Protein AF-A0A358QVQ0-F1 (afdb_monomer_lite)

Structure (mmCIF, N/CA/C/O backbone):
data_AF-A0A358QVQ0-F1
#
_entry.id   AF-A0A358QVQ0-F1
#
loop_
_atom_site.group_PDB
_atom_site.id
_atom_site.type_symbol
_atom_site.label_atom_id
_atom_site.label_alt_id
_atom_site.label_comp_id
_atom_site.label_asym_id
_atom_site.label_entity_id
_atom_site.label_seq_id
_atom_site.pdbx_PDB_ins_code
_atom_site.Cartn_x
_atom_site.Cartn_y
_atom_site.Cartn_z
_atom_site.occupancy
_atom_site.B_iso_or_equiv
_atom_site.auth_seq_id
_atom_site.auth_comp_id
_atom_site.auth_asym_id
_atom_site.auth_atom_id
_atom_site.pdbx_PDB_model_num
ATOM 1 N N . MET A 1 1 ? -41.958 -5.707 71.125 1.00 47.03 1 MET A N 1
ATOM 2 C CA . MET A 1 1 ? -41.246 -6.515 70.112 1.00 47.03 1 MET A CA 1
ATOM 3 C C . MET A 1 1 ? -40.849 -5.597 68.956 1.00 47.03 1 MET A C 1
ATOM 5 O O . MET A 1 1 ? -41.686 -5.394 68.084 1.00 47.03 1 MET A O 1
ATOM 9 N N . PRO A 1 2 ? -39.664 -4.955 68.961 1.00 44.16 2 PRO A N 1
ATOM 10 C CA . PRO A 1 2 ? -39.217 -4.147 67.832 1.00 44.16 2 PRO A CA 1
ATOM 11 C C . PRO A 1 2 ? -38.372 -4.958 66.841 1.00 44.16 2 PRO A C 1
ATOM 13 O O . PRO A 1 2 ? -37.664 -5.894 67.207 1.00 44.16 2 PRO A O 1
ATOM 16 N N . GLN A 1 3 ? -38.509 -4.561 65.579 1.00 49.31 3 GLN A N 1
ATOM 17 C CA . GLN A 1 3 ? -37.952 -5.136 64.359 1.00 49.31 3 GLN A CA 1
ATOM 18 C C . GLN A 1 3 ? -36.416 -5.114 64.333 1.00 49.31 3 GLN A C 1
ATOM 20 O O . GLN A 1 3 ? -35.800 -4.097 64.641 1.00 49.31 3 GLN A O 1
ATOM 25 N N . GLN A 1 4 ? -35.806 -6.214 63.885 1.00 45.75 4 GLN A N 1
ATOM 26 C CA . GLN A 1 4 ? -34.402 -6.250 63.478 1.00 45.75 4 GLN A CA 1
ATOM 27 C C . GLN A 1 4 ? -34.310 -5.961 61.975 1.00 45.75 4 GLN A C 1
ATOM 29 O O . GLN A 1 4 ? -34.787 -6.739 61.149 1.00 45.75 4 GLN A O 1
ATOM 34 N N . SER A 1 5 ? -33.715 -4.822 61.626 1.00 54.03 5 SER A N 1
ATOM 35 C CA . SER A 1 5 ? -33.333 -4.455 60.265 1.00 54.03 5 SER A CA 1
ATOM 36 C C . SER A 1 5 ? -32.018 -5.148 59.884 1.00 54.03 5 SER A C 1
ATOM 38 O O . SER A 1 5 ? -31.002 -5.025 60.564 1.00 54.03 5 SER A O 1
ATOM 40 N N . LEU A 1 6 ? -32.037 -5.892 58.777 1.00 51.31 6 LEU A N 1
ATOM 41 C CA . LEU A 1 6 ? -30.867 -6.519 58.159 1.00 51.31 6 LEU A CA 1
ATOM 42 C C . LEU A 1 6 ? -30.312 -5.601 57.065 1.00 51.31 6 LEU A C 1
ATOM 44 O O . LEU A 1 6 ? -30.640 -5.773 55.897 1.00 51.31 6 LEU A O 1
ATOM 48 N N . CYS A 1 7 ? -29.454 -4.652 57.436 1.00 41.53 7 CYS A N 1
ATOM 49 C CA . CYS A 1 7 ? -28.523 -4.011 56.504 1.00 41.53 7 CYS A CA 1
ATOM 50 C C . CYS A 1 7 ? -27.190 -3.761 57.225 1.00 41.53 7 CYS A C 1
ATOM 52 O O . CYS A 1 7 ? -27.162 -2.975 58.174 1.00 41.53 7 CYS A O 1
ATOM 54 N N . PRO A 1 8 ? -26.076 -4.387 56.807 1.00 45.69 8 PRO A N 1
ATOM 55 C CA . PRO A 1 8 ? -24.760 -4.022 57.307 1.00 45.69 8 PRO A CA 1
ATOM 56 C C . PRO A 1 8 ? -24.393 -2.610 56.836 1.00 45.69 8 PRO A C 1
ATOM 58 O O . PRO A 1 8 ? -24.462 -2.300 55.647 1.00 45.69 8 PRO A O 1
ATOM 61 N N . SER A 1 9 ? -23.983 -1.771 57.786 1.00 39.44 9 SER A N 1
ATOM 62 C CA . SER A 1 9 ? -23.334 -0.482 57.549 1.00 39.44 9 SER A CA 1
ATOM 63 C C . SER A 1 9 ? -22.068 -0.683 56.710 1.00 39.44 9 SER A C 1
ATOM 65 O O . SER A 1 9 ? -21.109 -1.316 57.157 1.00 39.44 9 SER A O 1
ATOM 67 N N . TYR A 1 10 ? -22.061 -0.159 55.483 1.00 44.50 10 TYR A N 1
ATOM 68 C CA . TYR A 1 10 ? -20.834 -0.001 54.711 1.00 44.50 10 TYR A CA 1
ATOM 69 C C . TYR A 1 10 ? -20.085 1.214 55.251 1.00 44.50 10 TYR A C 1
ATOM 71 O O . TYR A 1 10 ? -20.417 2.360 54.956 1.00 44.50 10 TYR A O 1
ATOM 79 N N . VAL A 1 11 ? -19.064 0.941 56.058 1.00 38.16 11 VAL A N 1
ATOM 80 C CA . VAL A 1 11 ? -18.088 1.931 56.507 1.00 38.16 11 VAL A CA 1
ATOM 81 C C . VAL A 1 11 ? -17.245 2.355 55.302 1.00 38.16 11 VAL A C 1
ATOM 83 O O . VAL A 1 11 ? -16.403 1.602 54.811 1.00 38.16 11 VAL A O 1
ATOM 86 N N . LEU A 1 12 ? -17.490 3.570 54.813 1.00 40.84 12 LEU A N 1
ATOM 87 C CA . LEU A 1 12 ? -16.578 4.308 53.946 1.00 40.84 12 LEU A CA 1
ATOM 88 C C . LEU A 1 12 ? -15.399 4.790 54.798 1.00 40.84 12 LEU A C 1
ATOM 90 O O . LEU A 1 12 ? -15.508 5.782 55.512 1.00 40.84 12 LEU A O 1
ATOM 94 N N . ASN A 1 13 ? -14.261 4.101 54.713 1.00 38.09 13 ASN A N 1
ATOM 95 C CA . ASN A 1 13 ? -12.995 4.660 55.179 1.00 38.09 13 ASN A CA 1
ATOM 96 C C . ASN A 1 13 ? -12.501 5.673 54.140 1.00 38.09 13 ASN A C 1
ATOM 98 O O . ASN A 1 13 ? -11.750 5.332 53.228 1.00 38.09 13 ASN A O 1
ATOM 102 N N . VAL A 1 14 ? -12.956 6.917 54.278 1.00 45.28 14 VAL A N 1
ATOM 103 C CA . VAL A 1 14 ? -12.303 8.084 53.683 1.00 45.28 14 VAL A CA 1
ATOM 104 C C . VAL A 1 14 ? -11.248 8.546 54.680 1.00 45.28 14 VAL A C 1
ATOM 106 O O . VAL A 1 14 ? -11.552 9.243 55.643 1.00 45.28 14 VAL A O 1
ATOM 109 N N . THR A 1 15 ? -10.003 8.132 54.477 1.00 41.06 15 THR A N 1
ATOM 110 C CA . THR A 1 15 ? -8.856 8.795 55.098 1.00 41.06 15 THR A CA 1
ATOM 111 C C . THR A 1 15 ? -8.361 9.876 54.148 1.00 41.06 15 THR A C 1
ATOM 113 O O . THR A 1 15 ? -7.576 9.629 53.235 1.00 41.06 15 THR A O 1
ATOM 116 N N . GLU A 1 16 ? -8.836 11.099 54.376 1.00 51.00 16 GLU A N 1
ATOM 117 C CA . GLU A 1 16 ? -8.099 12.300 54.005 1.00 51.00 16 GLU A CA 1
ATOM 118 C C . GLU A 1 16 ? -6.859 12.400 54.899 1.00 51.00 16 GLU A C 1
ATOM 120 O O . GLU A 1 16 ? -6.972 12.624 56.101 1.00 51.00 16 GLU A O 1
ATOM 125 N N . GLN A 1 17 ? -5.669 12.276 54.314 1.00 40.97 17 GLN A N 1
ATOM 126 C CA . GLN A 1 17 ? -4.463 12.891 54.863 1.00 40.97 17 GLN A CA 1
ATOM 127 C C . GLN A 1 17 ? -3.662 13.513 53.719 1.00 40.97 17 GLN A C 1
ATOM 129 O O . GLN A 1 17 ? -3.017 12.832 52.924 1.00 40.97 17 GLN A O 1
ATOM 134 N N . LYS A 1 18 ? -3.748 14.845 53.636 1.00 51.41 18 LYS A N 1
ATOM 135 C CA . LYS A 1 18 ? -2.787 15.700 52.940 1.00 51.41 18 LYS A CA 1
ATOM 136 C C . LYS A 1 18 ? -1.519 15.763 53.789 1.00 51.41 18 LYS A C 1
ATOM 138 O O . LYS A 1 18 ? -1.507 16.486 54.778 1.00 51.41 18 LYS A O 1
ATOM 143 N N . GLU A 1 19 ? -0.453 15.095 53.366 1.00 44.72 19 GLU A N 1
ATOM 144 C CA . GLU A 1 19 ? 0.905 15.437 53.797 1.00 44.72 19 GLU A CA 1
ATOM 145 C C . GLU A 1 19 ? 1.872 15.429 52.607 1.00 44.72 19 GLU A C 1
ATOM 147 O O . GLU A 1 19 ? 1.924 14.497 51.805 1.00 44.72 19 GLU A O 1
ATOM 152 N N . ASN A 1 20 ? 2.618 16.530 52.497 1.00 59.41 20 ASN A N 1
ATOM 153 C CA . ASN A 1 20 ? 3.716 16.755 51.564 1.00 59.41 20 ASN A CA 1
ATOM 154 C C . ASN A 1 20 ? 4.896 15.827 51.891 1.00 59.41 20 ASN A C 1
ATOM 156 O O . ASN A 1 20 ? 5.536 16.020 52.922 1.00 59.41 20 ASN A O 1
ATOM 160 N N . ILE A 1 21 ? 5.239 14.886 51.003 1.00 41.72 21 ILE A N 1
ATOM 161 C CA . ILE A 1 21 ? 6.463 14.060 51.075 1.00 41.72 21 ILE A CA 1
ATOM 162 C C . ILE A 1 21 ? 7.015 13.850 49.642 1.00 41.72 21 ILE A C 1
ATOM 164 O O . ILE A 1 21 ? 6.228 13.704 48.705 1.00 41.72 21 ILE A O 1
ATOM 168 N N . PRO A 1 22 ? 8.351 13.899 49.436 1.00 44.06 22 PRO A N 1
ATOM 169 C CA . PRO A 1 22 ? 8.977 14.292 48.174 1.00 44.06 22 PRO A CA 1
ATOM 170 C C . PRO A 1 22 ? 9.029 13.179 47.122 1.00 44.06 22 PRO A C 1
ATOM 172 O O . PRO A 1 22 ? 8.916 11.992 47.431 1.00 44.06 22 PRO A O 1
ATOM 175 N N . GLU A 1 23 ? 9.285 13.596 45.878 1.00 45.53 23 GLU A N 1
ATOM 176 C CA . GLU A 1 23 ? 9.491 12.782 44.676 1.00 45.53 23 GLU A CA 1
ATOM 177 C C . GLU A 1 23 ? 10.509 11.644 44.882 1.00 45.53 23 GLU A C 1
ATOM 179 O O . GLU A 1 23 ? 11.689 11.728 44.538 1.00 45.53 23 GLU A O 1
ATOM 184 N N . ARG A 1 24 ? 10.047 10.512 45.412 1.00 39.75 24 ARG A N 1
ATOM 185 C CA . ARG A 1 24 ? 10.740 9.233 45.297 1.00 39.75 24 ARG A CA 1
ATOM 186 C C . ARG A 1 24 ? 10.109 8.460 44.155 1.00 39.75 24 ARG A C 1
ATOM 188 O O . ARG A 1 24 ? 8.940 8.086 44.216 1.00 39.75 24 ARG A O 1
ATOM 195 N N . LYS A 1 25 ? 10.931 8.169 43.141 1.00 48.88 25 LYS A N 1
ATOM 196 C CA . LYS A 1 25 ? 10.705 7.139 42.118 1.00 48.88 25 LYS A CA 1
ATOM 197 C C . LYS A 1 25 ? 10.512 5.785 42.805 1.00 48.88 25 LYS A C 1
ATOM 199 O O . LYS A 1 25 ? 11.433 4.979 42.899 1.00 48.88 25 LYS A O 1
ATOM 204 N N . SER A 1 26 ? 9.321 5.551 43.335 1.00 40.72 26 SER A N 1
ATOM 205 C CA . SER A 1 26 ? 8.905 4.246 43.803 1.00 40.72 26 SER A CA 1
ATOM 206 C C . SER A 1 26 ? 8.413 3.485 42.580 1.00 40.72 26 SER A C 1
ATOM 208 O O . SER A 1 26 ? 7.395 3.803 41.971 1.00 40.72 26 SER A O 1
ATOM 210 N N . GLY A 1 27 ? 9.171 2.461 42.192 1.00 44.44 27 GLY A N 1
ATOM 211 C CA . GLY A 1 27 ? 8.593 1.331 41.485 1.00 44.44 27 GLY A CA 1
ATOM 212 C C . GLY A 1 27 ? 7.606 0.672 42.438 1.00 44.44 27 GLY A C 1
ATOM 213 O O . GLY A 1 27 ? 7.960 -0.274 43.139 1.00 44.44 27 GLY A O 1
ATOM 214 N N . ILE A 1 28 ? 6.397 1.227 42.517 1.00 38.94 28 ILE A N 1
ATOM 215 C CA . ILE A 1 28 ? 5.275 0.623 43.216 1.00 38.94 28 ILE A CA 1
ATOM 216 C C . ILE A 1 28 ? 5.019 -0.681 42.469 1.00 38.94 28 ILE A C 1
ATOM 218 O O . ILE A 1 28 ? 4.493 -0.696 41.357 1.00 38.94 28 ILE A O 1
ATOM 222 N N . LYS A 1 29 ? 5.449 -1.802 43.056 1.00 43.31 29 LYS A N 1
ATOM 223 C CA . LYS A 1 29 ? 4.841 -3.091 42.749 1.00 43.31 29 LYS A CA 1
ATOM 224 C C . LYS A 1 29 ? 3.393 -2.952 43.193 1.00 43.31 29 LYS A C 1
ATOM 226 O O . LYS A 1 29 ? 3.089 -3.149 44.365 1.00 43.31 29 LYS A O 1
ATOM 231 N N . CYS A 1 30 ? 2.531 -2.535 42.271 1.00 39.66 30 CYS A N 1
ATOM 232 C CA . CYS A 1 30 ? 1.098 -2.546 42.472 1.00 39.66 30 CYS A CA 1
ATOM 233 C C . CYS A 1 30 ? 0.742 -3.994 42.806 1.00 39.66 30 CYS A C 1
ATOM 235 O O . CYS A 1 30 ? 0.816 -4.874 41.947 1.00 39.66 30 CYS A O 1
ATOM 237 N N . ASN A 1 31 ? 0.433 -4.263 44.075 1.00 40.59 31 ASN A N 1
ATOM 238 C CA . ASN A 1 31 ? -0.308 -5.458 44.429 1.00 40.59 31 ASN A CA 1
ATOM 239 C C . ASN A 1 31 ? -1.554 -5.410 43.556 1.00 40.59 31 ASN A C 1
ATOM 241 O O . ASN A 1 31 ? -2.336 -4.470 43.669 1.00 40.59 31 ASN A O 1
ATOM 245 N N . ASN A 1 32 ? -1.666 -6.357 42.626 1.00 48.38 32 ASN A N 1
ATOM 246 C CA . ASN A 1 32 ? -2.800 -6.478 41.728 1.00 48.38 32 ASN A CA 1
ATOM 247 C C . ASN A 1 32 ? -4.055 -6.639 42.596 1.00 48.38 32 ASN A C 1
ATOM 249 O O . ASN A 1 32 ? -4.425 -7.755 42.948 1.00 48.38 32 ASN A O 1
ATOM 253 N N . MET A 1 33 ? -4.696 -5.545 42.995 1.00 51.31 33 MET A N 1
ATOM 254 C CA . MET A 1 33 ? -6.074 -5.578 43.445 1.00 51.31 33 MET A CA 1
ATOM 255 C C . MET A 1 33 ? -6.879 -5.811 42.179 1.00 51.31 33 MET A C 1
ATOM 257 O O . MET A 1 33 ? -7.144 -4.898 41.402 1.00 51.31 33 MET A O 1
ATOM 261 N N . TRP A 1 34 ? -7.187 -7.080 41.926 1.00 55.62 34 TRP A N 1
ATOM 262 C CA . TRP A 1 34 ? -8.119 -7.459 40.882 1.00 55.62 34 TRP A CA 1
ATOM 263 C C . TRP A 1 34 ? -9.467 -6.867 41.279 1.00 55.62 34 TRP A C 1
ATOM 265 O O . TRP A 1 34 ? -10.167 -7.435 42.119 1.00 55.62 34 TRP A O 1
ATOM 275 N N . LEU A 1 35 ? -9.807 -5.710 40.708 1.00 63.16 35 LEU A N 1
ATOM 276 C CA . LEU A 1 35 ? -11.161 -5.172 40.769 1.00 63.16 35 LEU A CA 1
ATOM 277 C C . LEU A 1 35 ? -12.118 -6.306 40.416 1.00 63.16 35 LEU A C 1
ATOM 279 O O . LEU A 1 35 ? -11.905 -7.032 39.432 1.00 63.16 35 LEU A O 1
ATOM 283 N N . LYS A 1 36 ? -13.172 -6.482 41.216 1.00 79.75 36 LYS A N 1
ATOM 284 C CA . LYS A 1 36 ? -14.198 -7.464 40.865 1.00 79.75 36 LYS A CA 1
ATOM 285 C C . LYS A 1 36 ? -14.731 -7.092 39.482 1.00 79.75 36 LYS A C 1
ATOM 287 O O . LYS A 1 36 ? -14.834 -5.918 39.136 1.00 79.75 36 LYS A O 1
ATOM 292 N N . ASN A 1 37 ? -15.096 -8.089 38.675 1.00 80.50 37 ASN A N 1
ATOM 293 C CA . ASN A 1 37 ? -15.486 -7.868 37.275 1.00 80.50 37 ASN A CA 1
ATOM 294 C C . ASN A 1 37 ? -16.576 -6.788 37.080 1.00 80.50 37 ASN A C 1
ATOM 296 O O . ASN A 1 37 ? -16.652 -6.220 35.996 1.00 80.50 37 ASN A O 1
ATOM 300 N N . GLY A 1 38 ? -17.426 -6.529 38.083 1.00 88.31 38 GLY A N 1
ATOM 301 C CA . GLY A 1 38 ? -18.412 -5.441 38.059 1.00 88.31 38 GLY A CA 1
ATOM 302 C C . GLY A 1 38 ? -17.824 -4.050 38.330 1.00 88.31 38 GLY A C 1
ATOM 303 O O . GLY A 1 38 ? -18.190 -3.101 37.644 1.00 88.31 38 GLY A O 1
ATOM 304 N N . GLU A 1 39 ? -16.872 -3.932 39.257 1.00 92.62 39 GLU A N 1
ATOM 305 C CA . GLU A 1 39 ? -16.223 -2.662 39.620 1.00 92.62 39 GLU A CA 1
ATOM 306 C C . GLU A 1 39 ? -15.384 -2.123 38.459 1.00 92.62 39 GLU A C 1
ATOM 308 O O . GLU A 1 39 ? -15.457 -0.939 38.140 1.00 92.62 39 GLU A O 1
ATOM 313 N N . LEU A 1 40 ? -14.661 -3.004 37.755 1.00 94.69 40 LEU A N 1
ATOM 314 C CA . LEU A 1 40 ? -13.908 -2.614 36.561 1.00 94.69 40 LEU A CA 1
ATOM 315 C C . LEU A 1 40 ? -14.833 -2.101 35.448 1.00 94.69 40 LEU A C 1
ATOM 317 O O . LEU A 1 40 ? -14.485 -1.156 34.750 1.00 94.69 40 LEU A O 1
ATOM 321 N N . VAL A 1 41 ? -16.011 -2.710 35.272 1.00 96.19 41 VAL A N 1
ATOM 322 C CA . VAL A 1 41 ? -16.995 -2.261 34.274 1.00 96.19 41 VAL A CA 1
ATOM 323 C C . VAL A 1 41 ? -17.496 -0.856 34.601 1.00 96.19 41 VAL A C 1
ATOM 325 O O . VAL A 1 41 ? -17.540 -0.017 33.706 1.00 96.19 41 VAL A O 1
ATOM 328 N N . LEU A 1 42 ? -17.811 -0.582 35.868 1.00 96.00 42 LEU A N 1
ATOM 329 C CA . LEU A 1 42 ? -18.262 0.738 36.306 1.00 96.00 42 LEU A CA 1
ATOM 330 C C . LEU A 1 42 ? -17.156 1.798 36.180 1.00 96.00 42 LEU A C 1
ATOM 332 O O . LEU A 1 42 ? -17.397 2.879 35.648 1.00 96.00 42 LEU A O 1
ATOM 336 N N . ALA A 1 43 ? -15.933 1.474 36.610 1.00 96.25 43 ALA A N 1
ATOM 337 C CA . ALA A 1 43 ? -14.784 2.372 36.511 1.00 96.25 43 ALA A CA 1
ATOM 338 C C . ALA A 1 43 ? -14.461 2.726 35.050 1.00 96.25 43 ALA A C 1
ATOM 340 O O . ALA A 1 43 ? -14.285 3.896 34.714 1.00 96.25 43 ALA A O 1
ATOM 341 N N . VAL A 1 44 ? -14.464 1.726 34.159 1.00 97.38 44 VAL A N 1
ATOM 342 C CA . VAL A 1 44 ? -14.276 1.932 32.716 1.00 97.38 44 VAL A CA 1
ATOM 343 C C . VAL A 1 44 ? -15.400 2.787 32.128 1.00 97.38 44 VAL A C 1
ATOM 345 O O . VAL A 1 44 ? -15.114 3.661 31.316 1.00 97.38 44 VAL A O 1
ATOM 348 N N . ALA A 1 45 ? -16.656 2.584 32.540 1.00 97.50 45 ALA A N 1
ATOM 349 C CA . ALA A 1 45 ? -17.779 3.393 32.067 1.00 97.50 45 ALA A CA 1
ATOM 350 C C . ALA A 1 45 ? -17.609 4.875 32.436 1.00 97.50 45 ALA A C 1
ATOM 352 O O . ALA A 1 45 ? -17.588 5.723 31.546 1.00 97.50 45 ALA A O 1
ATOM 353 N N . ARG A 1 46 ? -17.384 5.186 33.719 1.00 97.19 46 ARG A N 1
ATOM 354 C CA . ARG A 1 46 ? -17.169 6.571 34.183 1.00 97.19 46 ARG A CA 1
ATOM 355 C C . ARG A 1 46 ? -15.978 7.236 33.504 1.00 97.19 46 ARG A C 1
ATOM 357 O O . ARG A 1 46 ? -16.029 8.404 33.138 1.00 97.19 46 ARG A O 1
ATOM 364 N N . TYR A 1 47 ? -14.915 6.478 33.275 1.00 97.38 47 TYR A N 1
ATOM 365 C CA . TYR A 1 47 ? -13.739 7.005 32.600 1.00 97.38 47 TYR A CA 1
ATOM 366 C C . TYR A 1 47 ? -13.971 7.286 31.114 1.00 97.38 47 TYR A C 1
ATOM 368 O O . TYR A 1 47 ? -13.409 8.247 30.599 1.00 97.38 47 TYR A O 1
ATOM 376 N N . ILE A 1 48 ? -14.809 6.503 30.425 1.00 97.75 48 ILE A N 1
ATOM 377 C CA . ILE A 1 48 ? -15.205 6.790 29.037 1.00 97.75 48 ILE A CA 1
ATOM 378 C C . ILE A 1 48 ? -16.046 8.065 28.959 1.00 97.75 48 ILE A C 1
ATOM 380 O O . ILE A 1 48 ? -15.835 8.838 28.031 1.00 97.75 48 ILE A O 1
ATOM 384 N N . ILE A 1 49 ? -16.936 8.307 29.930 1.00 97.12 49 ILE A N 1
ATOM 385 C CA . ILE A 1 49 ? -17.710 9.559 30.016 1.00 97.12 49 ILE A CA 1
ATOM 386 C C . ILE A 1 49 ? -16.758 10.758 30.092 1.00 97.12 49 ILE A C 1
ATOM 388 O O . ILE A 1 49 ? -16.885 11.702 29.318 1.00 97.12 49 ILE A O 1
ATOM 392 N N . LEU A 1 50 ? -15.769 10.695 30.989 1.00 96.81 50 LEU A N 1
ATOM 393 C CA . LEU A 1 50 ? -14.800 11.777 31.186 1.00 96.81 50 LEU A CA 1
ATOM 394 C C . LEU A 1 50 ? -13.807 11.910 30.022 1.00 96.81 50 LEU A C 1
ATOM 396 O O . LEU A 1 50 ? -13.387 13.014 29.689 1.00 96.81 50 LEU A O 1
ATOM 400 N N . ASN A 1 51 ? -13.414 10.790 29.407 1.00 96.69 51 ASN A N 1
ATOM 401 C CA . ASN A 1 51 ? -12.375 10.734 28.379 1.00 96.69 51 ASN A CA 1
ATOM 402 C C . ASN A 1 51 ? -12.800 9.859 27.181 1.00 96.69 51 ASN A C 1
ATOM 404 O O . ASN A 1 51 ? -12.266 8.754 26.998 1.00 96.69 51 ASN A O 1
ATOM 408 N N . PRO A 1 52 ? -13.695 10.343 26.298 1.00 94.94 52 PRO A N 1
ATOM 409 C CA . PRO A 1 52 ? -14.201 9.555 25.166 1.00 94.94 52 PRO A CA 1
ATOM 410 C C . PRO A 1 52 ? -13.092 9.058 24.223 1.00 94.94 52 PRO A C 1
ATOM 412 O O . PRO A 1 52 ? -13.164 7.955 23.672 1.00 94.94 52 PRO A O 1
ATOM 415 N N . SER A 1 53 ? -12.015 9.836 24.088 1.00 93.62 53 SER A N 1
ATOM 416 C CA . SER A 1 53 ? -10.854 9.549 23.236 1.00 93.62 53 SER A CA 1
ATOM 417 C C . SER A 1 53 ? -9.856 8.547 23.829 1.00 93.62 53 SER A C 1
ATOM 419 O O . SER A 1 53 ? -8.942 8.102 23.133 1.00 93.62 53 SER A O 1
ATOM 421 N N . ALA A 1 54 ? -9.994 8.158 25.100 1.00 95.44 54 ALA A N 1
ATOM 422 C CA . ALA A 1 54 ? -8.976 7.363 25.777 1.00 95.44 54 ALA A CA 1
ATOM 423 C C . ALA A 1 54 ? -8.781 5.979 25.147 1.00 95.44 54 ALA A C 1
ATOM 425 O O . ALA A 1 54 ? -9.723 5.220 24.968 1.00 95.44 54 ALA A O 1
ATOM 426 N N . THR A 1 55 ? -7.561 5.548 24.859 1.00 95.62 55 THR A N 1
ATOM 427 C CA . THR A 1 55 ? -7.360 4.211 24.276 1.00 95.62 55 THR A CA 1
ATOM 428 C C . THR A 1 55 ? -7.534 3.097 25.318 1.00 95.62 55 THR A C 1
ATOM 430 O O . THR A 1 55 ? -7.372 3.301 26.519 1.00 95.62 55 THR A O 1
ATOM 433 N N . SER A 1 56 ? -7.793 1.858 24.883 1.00 96.12 56 SER A N 1
ATOM 434 C CA . SER A 1 56 ? -7.803 0.708 25.809 1.00 96.12 56 SER A CA 1
ATOM 435 C C . SER A 1 56 ? -6.464 0.506 26.528 1.00 96.12 56 SER A C 1
ATOM 437 O O . SER A 1 56 ? -6.429 -0.116 27.584 1.00 96.12 56 SER A O 1
ATOM 439 N N . LYS A 1 57 ? -5.363 1.025 25.965 1.00 96.44 57 LYS A N 1
ATOM 440 C CA . LYS A 1 57 ? -4.044 1.019 26.605 1.00 96.44 57 LYS A CA 1
ATOM 441 C C . LYS A 1 57 ? -3.947 2.050 27.728 1.00 96.44 57 LYS A C 1
ATOM 443 O O . LYS A 1 57 ? -3.433 1.700 28.782 1.00 96.44 57 LYS A O 1
ATOM 448 N N . SER A 1 58 ? -4.456 3.270 27.534 1.00 96.44 58 SER A N 1
ATOM 449 C CA . SER A 1 58 ? -4.440 4.283 28.600 1.00 96.44 58 SER A CA 1
ATOM 450 C C . SER A 1 58 ? -5.336 3.863 29.764 1.00 96.44 58 SER A C 1
ATOM 452 O O . SER A 1 58 ? -4.885 3.880 30.898 1.00 96.44 58 SER A O 1
ATOM 454 N N . MET A 1 59 ? -6.533 3.336 29.484 1.00 97.31 59 MET A N 1
ATOM 455 C CA . MET A 1 59 ? -7.403 2.753 30.517 1.00 97.31 59 MET A CA 1
ATOM 456 C C . MET A 1 59 ? -6.762 1.555 31.233 1.00 97.31 59 MET A C 1
ATOM 458 O O . MET A 1 59 ? -6.923 1.378 32.433 1.00 97.31 59 MET A O 1
ATOM 462 N N . SER A 1 60 ? -6.032 0.709 30.502 1.00 96.44 60 SER A N 1
ATOM 463 C CA . SER A 1 60 ? -5.309 -0.429 31.086 1.00 96.44 60 SER A CA 1
ATOM 464 C C . SER A 1 60 ? -4.232 0.024 32.073 1.00 96.44 60 SER A C 1
ATOM 466 O O . SER A 1 60 ? -4.108 -0.582 33.136 1.00 96.44 60 SER A O 1
ATOM 468 N N . ALA A 1 61 ? -3.502 1.093 31.745 1.00 95.62 61 ALA A N 1
ATOM 469 C CA . ALA A 1 61 ? -2.534 1.702 32.649 1.00 95.62 61 ALA A CA 1
ATOM 470 C C . ALA A 1 61 ? -3.223 2.334 33.869 1.00 95.62 61 ALA A C 1
ATOM 472 O O . ALA A 1 61 ? -2.817 2.056 34.993 1.00 95.62 61 ALA A O 1
ATOM 473 N N . GLU A 1 62 ? -4.299 3.093 33.647 1.00 96.25 62 GLU A N 1
ATOM 474 C CA . GLU A 1 62 ? -5.063 3.776 34.699 1.00 96.25 62 GLU A CA 1
ATOM 475 C C . GLU A 1 62 ? -5.602 2.799 35.753 1.00 96.25 62 GLU A C 1
ATOM 477 O O . GLU A 1 62 ? -5.416 2.982 36.951 1.00 96.25 62 GLU A O 1
ATOM 482 N N . PHE A 1 63 ? -6.227 1.706 35.310 1.00 94.69 63 PHE A N 1
ATOM 483 C CA . PHE A 1 63 ? -6.870 0.744 36.209 1.00 94.69 63 PHE A CA 1
ATOM 484 C C . PHE A 1 63 ? -5.957 -0.396 36.656 1.00 94.69 63 PHE A C 1
ATOM 486 O O . PHE A 1 63 ? -6.440 -1.344 37.277 1.00 94.69 63 PHE A O 1
ATOM 493 N N . SER A 1 64 ? -4.667 -0.365 36.294 1.00 94.19 64 SER A N 1
ATOM 494 C CA . SER A 1 64 ? -3.739 -1.489 36.505 1.00 94.19 64 SER A CA 1
ATOM 495 C C . SER A 1 64 ? -4.330 -2.837 36.046 1.00 94.19 64 SER A C 1
ATOM 497 O O . SER A 1 64 ? -4.123 -3.885 36.658 1.00 94.19 64 SER A O 1
ATOM 499 N N . ALA A 1 65 ? -5.102 -2.813 34.958 1.00 94.31 65 ALA A N 1
ATOM 500 C CA . ALA A 1 65 ? -5.825 -3.960 34.421 1.00 94.31 65 ALA A CA 1
ATOM 501 C C . ALA A 1 65 ? -5.247 -4.354 33.065 1.00 94.31 65 ALA A C 1
ATOM 503 O O . ALA A 1 65 ? -4.691 -3.527 32.350 1.00 94.31 65 ALA A O 1
ATOM 504 N N . THR A 1 66 ? -5.409 -5.608 32.640 1.00 95.31 66 THR A N 1
ATOM 505 C CA . THR A 1 66 ? -4.971 -5.993 31.289 1.00 95.31 66 THR A CA 1
ATOM 506 C C . THR A 1 66 ? -5.829 -5.306 30.221 1.00 95.31 66 THR A C 1
ATOM 508 O O . THR A 1 66 ? -7.046 -5.180 30.369 1.00 95.31 66 THR A O 1
ATOM 511 N N . VAL A 1 67 ? -5.227 -4.945 29.082 1.00 96.69 67 VAL A N 1
ATOM 512 C CA . VAL 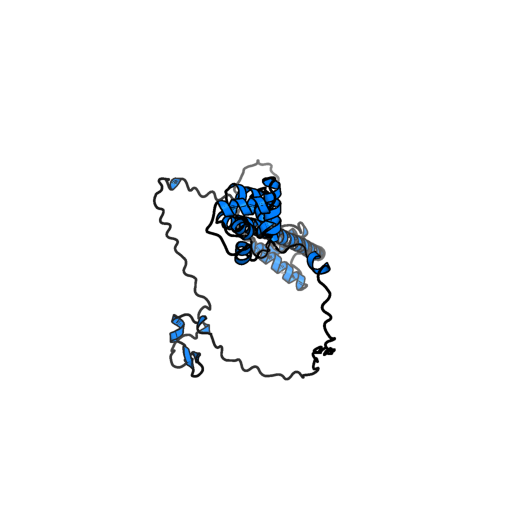A 1 67 ? -5.957 -4.406 27.913 1.00 96.69 67 VAL A CA 1
ATOM 513 C C . VAL A 1 67 ? -7.116 -5.324 27.504 1.00 96.69 67 VAL A C 1
ATOM 515 O O . VAL A 1 67 ? -8.175 -4.861 27.084 1.00 96.69 67 VAL A O 1
ATOM 518 N N . GLN A 1 68 ? -6.946 -6.642 27.652 1.00 96.19 68 GLN A N 1
ATOM 519 C CA . GLN A 1 68 ? -8.000 -7.612 27.371 1.00 96.19 68 GLN A CA 1
ATOM 520 C C . GLN A 1 68 ? -9.175 -7.499 28.355 1.00 96.19 68 GLN A C 1
ATOM 522 O O . GLN A 1 68 ? -10.321 -7.566 27.914 1.00 96.19 68 GLN A O 1
ATOM 527 N N . ALA A 1 69 ? -8.916 -7.314 29.654 1.00 95.62 69 ALA A N 1
ATOM 528 C CA . ALA A 1 69 ? -9.961 -7.103 30.656 1.00 95.62 69 ALA A CA 1
ATOM 529 C C . ALA A 1 69 ? -10.730 -5.800 30.397 1.00 95.62 69 ALA A C 1
ATOM 531 O O . ALA A 1 69 ? -11.959 -5.824 30.361 1.00 95.62 69 ALA A O 1
ATOM 532 N N . VAL A 1 70 ? -10.020 -4.708 30.092 1.00 97.31 70 VAL A N 1
ATOM 533 C CA . VAL A 1 70 ? -10.631 -3.428 29.695 1.00 97.31 70 VAL A CA 1
ATOM 534 C C . VAL A 1 70 ? -11.508 -3.604 28.454 1.00 97.31 70 VAL A C 1
ATOM 536 O O . VAL A 1 70 ? -12.668 -3.210 28.454 1.00 97.31 70 VAL A O 1
ATOM 539 N N . ASN A 1 71 ? -11.019 -4.277 27.409 1.00 97.06 71 ASN A N 1
ATOM 540 C CA . ASN A 1 71 ? -11.817 -4.525 26.204 1.00 97.06 71 ASN A CA 1
ATOM 541 C C . ASN A 1 71 ? -13.065 -5.381 26.479 1.00 97.06 71 ASN A C 1
ATOM 543 O O . ASN A 1 71 ? -14.113 -5.143 25.881 1.00 97.06 71 ASN A O 1
ATOM 547 N N . ARG A 1 72 ? -12.979 -6.369 27.381 1.00 96.88 72 ARG A N 1
ATOM 548 C CA . ARG A 1 72 ? -14.150 -7.147 27.822 1.00 96.88 72 ARG A CA 1
ATOM 549 C C . ARG A 1 72 ? -15.143 -6.273 28.589 1.00 96.88 72 ARG A C 1
ATOM 551 O O . ARG A 1 72 ? -16.341 -6.446 28.393 1.00 96.88 72 ARG A O 1
ATOM 558 N N . ALA A 1 73 ? -14.667 -5.347 29.422 1.00 96.69 73 ALA A N 1
ATOM 559 C CA . ALA A 1 73 ? -15.517 -4.389 30.121 1.00 96.69 73 ALA A CA 1
ATOM 560 C C . ALA A 1 73 ? -16.246 -3.463 29.133 1.00 96.69 73 ALA A C 1
ATOM 562 O O . ALA A 1 73 ? -17.469 -3.404 29.169 1.00 96.69 73 ALA A O 1
ATOM 563 N N . ILE A 1 74 ? -15.530 -2.861 28.174 1.00 97.38 74 ILE A N 1
ATOM 564 C CA . ILE A 1 74 ? -16.119 -2.042 27.094 1.00 97.38 74 ILE A CA 1
ATOM 565 C C . ILE A 1 74 ? -17.175 -2.831 26.311 1.00 97.38 74 ILE A C 1
ATOM 567 O O . ILE A 1 74 ? -18.252 -2.316 26.022 1.00 97.38 74 ILE A O 1
ATOM 571 N N . LYS A 1 75 ? -16.888 -4.100 25.986 1.00 97.06 75 LYS A N 1
ATOM 572 C CA . LYS A 1 75 ? -17.836 -4.984 25.294 1.00 97.06 75 LYS A CA 1
ATOM 573 C C . LYS A 1 75 ? -19.112 -5.198 26.111 1.00 97.06 75 LYS A C 1
ATOM 575 O O . LYS A 1 75 ? -20.192 -5.076 25.555 1.00 97.06 75 LYS A O 1
ATOM 580 N N . LYS A 1 76 ? -18.990 -5.461 27.417 1.00 96.69 76 LYS A N 1
ATOM 581 C CA . LYS A 1 76 ? -20.142 -5.622 28.319 1.00 96.69 76 LYS A CA 1
ATOM 582 C C . LYS A 1 76 ? -20.954 -4.340 28.475 1.00 96.69 76 LYS A C 1
ATOM 584 O O . LYS A 1 76 ? -22.173 -4.420 28.538 1.00 96.69 76 LYS A O 1
ATOM 589 N N . ILE A 1 77 ? -20.293 -3.182 28.550 1.00 96.94 77 ILE A N 1
ATOM 590 C CA . ILE A 1 77 ? -20.970 -1.876 28.581 1.00 96.94 77 ILE A CA 1
ATOM 591 C C . ILE A 1 77 ? -21.822 -1.737 27.323 1.00 96.94 77 ILE A C 1
ATOM 593 O O . ILE A 1 77 ? -23.018 -1.505 27.426 1.00 96.94 77 ILE A O 1
ATOM 597 N N . ARG A 1 78 ? -21.234 -1.980 26.147 1.00 96.75 78 ARG A N 1
ATOM 598 C CA . ARG A 1 78 ? -21.959 -1.916 24.877 1.00 96.75 78 ARG A CA 1
ATOM 599 C C . ARG A 1 78 ? -23.130 -2.894 24.813 1.00 96.75 78 ARG A C 1
ATOM 601 O O . ARG A 1 78 ? -24.227 -2.478 24.489 1.00 96.75 78 ARG A O 1
ATOM 608 N N . GLU A 1 79 ? -22.919 -4.159 25.173 1.00 96.38 79 GLU A N 1
ATOM 609 C CA . GLU A 1 79 ? -23.989 -5.167 25.190 1.00 96.38 79 GLU A CA 1
ATOM 610 C C . GLU A 1 79 ? -25.164 -4.756 26.092 1.00 96.38 79 GLU A C 1
ATOM 612 O O . GLU A 1 79 ? -26.314 -5.033 25.758 1.00 96.38 79 GLU A O 1
ATOM 617 N N . LYS A 1 80 ? -24.889 -4.077 27.214 1.00 95.69 80 LYS A N 1
ATOM 618 C CA . LYS A 1 80 ? -25.934 -3.533 28.087 1.00 95.69 80 LYS A CA 1
ATOM 619 C C . LYS A 1 80 ? -26.664 -2.353 27.452 1.00 95.69 80 LYS A C 1
ATOM 621 O O . LYS A 1 80 ? -27.889 -2.368 27.442 1.00 95.69 80 LYS A O 1
ATOM 626 N N . LEU A 1 81 ? -25.934 -1.384 26.899 1.00 95.44 81 LEU A N 1
ATOM 627 C CA . LEU A 1 81 ? -26.524 -0.214 26.238 1.00 95.44 81 LEU A CA 1
ATOM 628 C C . LEU A 1 81 ? -27.377 -0.620 25.024 1.00 95.44 81 LEU A C 1
ATOM 630 O O . LEU A 1 81 ? -28.527 -0.205 24.926 1.00 95.44 81 LEU A O 1
ATOM 634 N N . ASP A 1 82 ? -26.869 -1.511 24.168 1.00 94.50 82 ASP A N 1
ATOM 635 C CA . ASP A 1 82 ? -27.587 -2.033 22.993 1.00 94.50 82 ASP A CA 1
ATOM 636 C C . ASP A 1 82 ? -28.854 -2.816 23.390 1.00 94.50 82 ASP A C 1
ATOM 638 O O . ASP A 1 82 ? -29.833 -2.859 22.647 1.00 94.50 82 ASP A O 1
ATOM 642 N N . GLY A 1 83 ? -28.839 -3.450 24.567 1.00 95.00 83 GLY A N 1
ATOM 643 C CA . GLY A 1 83 ? -29.979 -4.167 25.136 1.00 95.00 83 GLY A CA 1
ATOM 644 C C . GLY A 1 83 ? -30.962 -3.289 25.917 1.00 95.00 83 GLY A C 1
ATOM 645 O O . GLY A 1 83 ? -31.895 -3.837 26.502 1.00 95.00 83 GLY A O 1
ATOM 646 N N . GLY A 1 84 ? -30.741 -1.970 25.991 1.00 92.94 84 GLY A N 1
ATOM 647 C CA . GLY A 1 84 ? -31.537 -1.054 26.818 1.00 92.94 84 GLY A CA 1
ATOM 648 C C . GLY A 1 84 ? -31.427 -1.328 28.324 1.00 92.94 84 GLY A C 1
ATOM 649 O O . GLY A 1 84 ? -32.321 -0.978 29.089 1.00 92.94 84 GLY A O 1
ATOM 650 N N . GLN A 1 85 ? -30.365 -2.011 28.762 1.00 92.06 85 GLN A N 1
ATOM 651 C CA . GLN A 1 85 ? -30.135 -2.352 30.162 1.00 92.06 85 GLN A CA 1
ATOM 652 C C . GLN A 1 85 ? -29.284 -1.291 30.856 1.00 92.06 85 GLN A C 1
ATOM 654 O O . GLN A 1 85 ? -28.223 -0.896 30.370 1.00 92.06 85 GLN A O 1
ATOM 659 N N . TYR A 1 86 ? -29.690 -0.929 32.070 1.00 87.88 86 TYR A N 1
ATOM 660 C CA . TYR A 1 86 ? -28.933 -0.026 32.925 1.00 87.88 86 TYR A CA 1
ATOM 661 C C . TYR A 1 86 ? -27.610 -0.668 33.380 1.00 87.88 86 TYR A C 1
ATOM 663 O O . TYR A 1 86 ? -27.531 -1.837 33.797 1.00 87.88 86 TYR A O 1
ATOM 671 N N . VAL A 1 87 ? -26.530 0.110 33.325 1.00 89.25 87 VAL A N 1
ATOM 672 C CA . VAL A 1 87 ? -25.290 -0.235 34.022 1.00 89.25 87 VAL A CA 1
ATOM 673 C C . VAL A 1 87 ? -25.521 0.082 35.498 1.00 89.25 87 VAL A C 1
ATOM 675 O O . VAL A 1 87 ? -25.676 1.241 35.863 1.00 89.25 87 VAL A O 1
ATOM 678 N N . LEU A 1 88 ? -25.594 -0.960 36.334 1.00 85.75 88 LEU A N 1
ATOM 679 C CA . LEU A 1 88 ? -25.805 -0.819 37.778 1.00 85.75 88 LEU A CA 1
ATOM 680 C C . LEU A 1 88 ? -24.847 0.233 38.359 1.00 85.75 88 LEU A C 1
ATOM 682 O O . LEU A 1 88 ? -23.646 0.167 38.090 1.00 85.75 88 LEU A O 1
ATOM 686 N N . SER A 1 89 ? -25.396 1.148 39.163 1.00 93.12 89 SER A N 1
ATOM 687 C CA . SER A 1 89 ? -24.678 2.237 39.847 1.00 93.12 89 SER A CA 1
ATOM 688 C C . SER A 1 89 ? -24.272 3.447 38.990 1.00 93.12 89 SER A C 1
ATOM 690 O O . SER A 1 89 ? -23.460 4.249 39.456 1.00 93.12 89 SER A O 1
ATOM 692 N N . LEU A 1 90 ? -24.833 3.600 37.785 1.00 93.88 90 LEU A N 1
ATOM 693 C CA . LEU A 1 90 ? -24.850 4.876 37.059 1.00 93.88 90 LEU A CA 1
ATOM 694 C C . LEU A 1 90 ? -26.241 5.515 37.127 1.00 93.88 90 LEU A C 1
ATOM 696 O O . LEU A 1 90 ? -27.247 4.805 37.047 1.00 93.88 90 LEU A O 1
ATOM 700 N N . GLU A 1 91 ? -26.287 6.838 37.261 1.00 95.88 91 GLU A N 1
ATOM 701 C CA . GLU A 1 91 ? -27.525 7.621 37.160 1.00 95.88 91 GLU A CA 1
ATOM 702 C C . GLU A 1 91 ? -28.014 7.712 35.703 1.00 95.88 91 GLU A C 1
ATOM 704 O O . GLU A 1 91 ? -27.243 7.510 34.763 1.00 95.88 91 GLU A O 1
ATOM 709 N N . GLU A 1 92 ? -29.295 8.027 35.479 1.00 94.88 92 GLU A N 1
ATOM 710 C CA . GLU A 1 92 ? -29.856 8.107 34.116 1.00 94.88 92 GLU A CA 1
ATOM 711 C C . GLU A 1 92 ? -29.134 9.149 33.243 1.00 94.88 92 GLU A C 1
ATOM 713 O O . GLU A 1 92 ? -28.841 8.887 32.076 1.00 94.88 92 GLU A O 1
ATOM 718 N N . SER A 1 93 ? -28.752 10.285 33.832 1.00 96.12 93 SER A N 1
ATOM 719 C CA . SER A 1 93 ? -27.962 11.340 33.182 1.00 96.12 93 SER A CA 1
ATOM 720 C C . SER A 1 93 ? -26.549 10.874 32.792 1.00 96.12 93 SER A C 1
ATOM 722 O O . SER A 1 93 ? -26.044 11.204 31.714 1.00 96.12 93 SER A O 1
ATOM 724 N N . GLU A 1 94 ? -25.903 10.066 33.640 1.00 95.94 94 GLU A N 1
ATOM 725 C CA . GLU A 1 94 ? -24.601 9.460 33.350 1.00 95.94 94 GLU A CA 1
ATOM 726 C C . GLU A 1 94 ? -24.710 8.420 32.230 1.00 95.94 94 GLU A C 1
ATOM 728 O O . GLU A 1 94 ? -23.792 8.290 31.422 1.00 95.94 94 GLU A O 1
ATOM 733 N N . ILE A 1 95 ? -25.823 7.686 32.157 1.00 96.12 95 ILE A N 1
ATOM 734 C CA . ILE A 1 95 ? -26.066 6.698 31.101 1.00 96.12 95 ILE A CA 1
ATOM 735 C C . ILE A 1 95 ? -26.231 7.384 29.746 1.00 96.12 95 ILE A C 1
ATOM 737 O O . ILE A 1 95 ? -25.620 6.941 28.773 1.00 96.12 95 ILE A O 1
ATOM 741 N N . GLU A 1 96 ? -26.984 8.483 29.673 1.00 95.88 96 GLU A N 1
ATOM 742 C CA . GLU A 1 96 ? -27.100 9.269 28.441 1.00 95.88 96 GLU A CA 1
ATOM 743 C C . GLU A 1 96 ? -25.736 9.832 28.006 1.00 95.88 96 GLU A C 1
ATOM 745 O O . GLU A 1 96 ? -25.329 9.681 26.849 1.00 95.88 96 GLU A O 1
ATOM 750 N N . SER A 1 97 ? -24.970 10.371 28.960 1.00 97.25 97 SER A N 1
ATOM 751 C CA . SER A 1 97 ? -23.601 10.849 28.723 1.00 97.25 97 SER A CA 1
ATOM 752 C C . SER A 1 97 ? -22.672 9.726 28.240 1.00 97.25 97 SER A C 1
ATOM 754 O O . SER A 1 97 ? -21.846 9.926 27.348 1.00 97.25 97 SER A O 1
ATOM 756 N N . LEU A 1 98 ? -22.819 8.516 28.789 1.00 97.00 98 LEU A N 1
ATOM 757 C CA . LEU A 1 98 ? -22.055 7.337 28.387 1.00 97.00 98 LEU A CA 1
ATOM 758 C C . LEU A 1 98 ? -22.393 6.892 26.964 1.00 97.00 98 LEU A C 1
ATOM 760 O O . LEU A 1 98 ? -21.477 6.526 26.225 1.00 97.00 98 LEU A O 1
ATOM 764 N N . CYS A 1 99 ? -23.667 6.933 26.567 1.00 96.69 99 CYS A N 1
ATOM 765 C CA . CYS A 1 99 ? -24.085 6.649 25.194 1.00 96.69 99 CYS A CA 1
ATOM 766 C C . CYS A 1 99 ? -23.402 7.607 24.209 1.00 96.69 99 CYS A C 1
ATOM 768 O O . CYS A 1 99 ? -22.698 7.151 23.305 1.00 96.69 99 CYS A O 1
ATOM 770 N N . GLN A 1 100 ? -23.504 8.920 24.444 1.00 97.06 100 GLN A N 1
ATOM 771 C CA . GLN A 1 100 ? -22.877 9.942 23.594 1.00 97.06 100 GLN A CA 1
ATOM 772 C C . GLN A 1 100 ? -21.345 9.797 23.538 1.00 97.06 100 GLN A C 1
ATOM 774 O O . GLN A 1 100 ?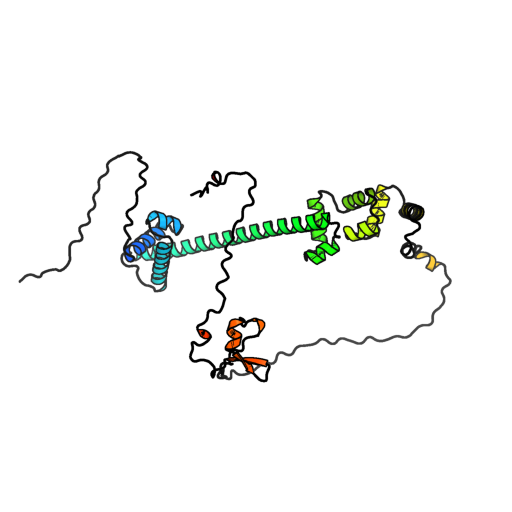 -20.727 9.897 22.471 1.00 97.06 100 GLN A O 1
ATOM 779 N N . ALA A 1 101 ? -20.711 9.506 24.679 1.00 97.06 101 ALA A N 1
ATOM 780 C CA . ALA A 1 101 ? -19.272 9.275 24.757 1.00 97.06 101 ALA A CA 1
ATOM 781 C C . ALA A 1 101 ? -18.839 8.011 23.992 1.00 97.06 101 ALA A C 1
ATOM 783 O O . ALA A 1 101 ? -17.811 8.018 23.311 1.00 97.06 101 ALA A O 1
ATOM 784 N N . MET A 1 102 ? -19.618 6.928 24.067 1.00 96.81 102 MET A N 1
ATOM 785 C CA . MET A 1 102 ? -19.357 5.679 23.342 1.00 96.81 102 MET A CA 1
ATOM 786 C C . MET A 1 102 ? -19.507 5.842 21.826 1.00 96.81 102 MET A C 1
ATOM 788 O O . MET A 1 102 ? -18.697 5.291 21.075 1.00 96.81 102 MET A O 1
ATOM 792 N N . GLU A 1 103 ? -20.488 6.619 21.370 1.00 95.94 103 GLU A N 1
ATOM 793 C CA . GLU A 1 103 ? -20.658 6.960 19.954 1.00 95.94 103 GLU A CA 1
ATOM 794 C C . GLU A 1 103 ? -19.486 7.804 19.437 1.00 95.94 103 GLU A C 1
ATOM 796 O O . GLU A 1 103 ? -18.831 7.429 18.458 1.00 95.94 103 GLU A O 1
ATOM 801 N N . SER A 1 104 ? -19.142 8.876 20.158 1.00 96.00 104 SER A N 1
ATOM 802 C CA . SER A 1 104 ? -18.004 9.751 19.836 1.00 96.00 104 SER A CA 1
ATOM 803 C C . SER A 1 104 ? -16.688 8.969 19.778 1.00 96.00 104 SER A C 1
ATOM 805 O O . SER A 1 104 ? -15.879 9.109 18.857 1.00 96.00 104 SER A O 1
ATOM 807 N N . ARG A 1 105 ? -16.482 8.070 20.744 1.00 94.62 105 ARG A N 1
ATOM 808 C CA . ARG A 1 105 ? -15.338 7.156 20.787 1.00 94.62 105 ARG A CA 1
ATOM 809 C C . ARG A 1 105 ? -15.257 6.278 19.543 1.00 94.62 105 ARG A C 1
ATOM 811 O O . ARG A 1 105 ? -14.173 6.084 18.989 1.00 94.62 105 ARG A O 1
ATOM 818 N N . ASP A 1 106 ? -16.374 5.697 19.124 1.00 93.88 106 ASP A N 1
ATOM 819 C CA . ASP A 1 106 ? -16.404 4.828 17.954 1.00 93.88 106 ASP A CA 1
ATOM 820 C C . ASP A 1 106 ? -16.062 5.575 16.675 1.00 93.88 106 ASP A C 1
ATOM 822 O O . ASP A 1 106 ? -15.352 5.032 15.825 1.00 93.88 106 ASP A O 1
ATOM 826 N N . GLU A 1 107 ? -16.538 6.808 16.534 1.00 95.44 107 GLU A N 1
ATOM 827 C CA . GLU A 1 107 ? -16.196 7.678 15.412 1.00 95.44 107 GLU A CA 1
ATOM 828 C C . GLU A 1 107 ? -14.700 7.963 15.347 1.00 95.44 107 GLU A C 1
ATOM 830 O O . GLU A 1 107 ? -14.082 7.737 14.300 1.00 95.44 107 GLU A O 1
ATOM 835 N N . LEU A 1 108 ? -14.096 8.342 16.476 1.00 93.81 108 LEU A N 1
ATOM 836 C CA . LEU A 1 108 ? -12.653 8.560 16.579 1.00 93.81 108 LEU A CA 1
ATOM 837 C C . LEU A 1 108 ? -11.871 7.294 16.208 1.00 93.81 108 LEU A C 1
ATOM 839 O O . LEU A 1 108 ? -10.997 7.324 15.338 1.00 93.81 108 LEU A O 1
ATOM 843 N N . LEU A 1 109 ? -12.240 6.144 16.782 1.00 90.75 109 LEU A N 1
ATOM 844 C CA . LEU A 1 109 ? -11.578 4.871 16.493 1.00 90.75 109 LEU A CA 1
ATOM 845 C C . LEU A 1 109 ? -11.770 4.425 15.036 1.00 90.75 109 LEU A C 1
ATOM 847 O O . LEU A 1 109 ? -10.877 3.790 14.464 1.00 90.75 109 LEU A O 1
ATOM 851 N N . ARG A 1 110 ? -12.918 4.721 14.410 1.00 92.62 110 ARG A N 1
ATOM 852 C CA . ARG A 1 110 ? -13.144 4.480 12.975 1.00 92.62 110 ARG A CA 1
ATOM 853 C C . ARG A 1 110 ? -12.230 5.364 12.128 1.00 92.62 110 ARG A C 1
ATOM 855 O O . ARG A 1 110 ? -11.597 4.839 11.207 1.00 92.62 110 ARG A O 1
ATOM 862 N N . GLY A 1 111 ? -12.123 6.651 12.459 1.00 94.31 111 GLY A N 1
ATOM 863 C CA . GLY A 1 111 ? -11.248 7.613 11.788 1.00 94.31 111 GLY A CA 1
ATOM 864 C C . GLY A 1 111 ? -9.775 7.210 11.858 1.00 94.31 111 GLY A C 1
ATOM 865 O O . GLY A 1 111 ? -9.115 7.071 10.825 1.00 94.31 111 GLY A O 1
ATOM 866 N N . GLU A 1 112 ? -9.275 6.899 13.054 1.00 92.94 112 GLU A N 1
ATOM 867 C CA . GLU A 1 112 ? -7.898 6.436 13.255 1.00 92.94 112 GLU A CA 1
ATOM 868 C C . GLU A 1 112 ? -7.608 5.143 12.487 1.00 92.94 112 GLU A C 1
ATOM 870 O O . GLU A 1 112 ? -6.606 5.044 11.776 1.00 92.94 112 GLU A O 1
ATOM 875 N N . LYS A 1 113 ? -8.502 4.145 12.556 1.00 91.31 113 LYS A N 1
ATOM 876 C CA . LYS A 1 113 ? -8.340 2.888 11.805 1.00 91.31 113 LYS A CA 1
ATOM 877 C C . LYS A 1 113 ? -8.329 3.123 10.296 1.00 91.31 113 LYS A C 1
ATOM 879 O O . LYS A 1 113 ? -7.559 2.469 9.588 1.00 91.31 113 LYS A O 1
ATOM 884 N N . ALA A 1 114 ? -9.170 4.022 9.788 1.00 94.62 114 ALA A N 1
ATOM 885 C CA . ALA A 1 114 ? -9.182 4.387 8.375 1.00 94.62 114 ALA A CA 1
ATOM 886 C C . ALA A 1 114 ? -7.859 5.052 7.965 1.00 94.62 114 ALA A C 1
ATOM 888 O O . ALA A 1 114 ? -7.271 4.671 6.948 1.00 94.62 114 ALA A O 1
ATOM 889 N N . GLN A 1 115 ? -7.343 5.959 8.794 1.00 95.44 115 GLN A N 1
ATOM 890 C CA . GLN A 1 115 ? -6.074 6.637 8.555 1.00 95.44 115 GLN A CA 1
ATOM 891 C C . GLN A 1 115 ? -4.882 5.674 8.610 1.00 95.44 115 GLN A C 1
ATOM 893 O O . GLN A 1 115 ? -4.035 5.689 7.717 1.00 95.44 115 GLN A O 1
ATOM 898 N N . ILE A 1 116 ? -4.844 4.760 9.585 1.00 94.50 116 ILE A N 1
ATOM 899 C CA . ILE A 1 116 ? -3.828 3.701 9.667 1.00 94.50 116 ILE A CA 1
ATOM 900 C C . ILE A 1 116 ? -3.862 2.839 8.403 1.00 94.50 116 ILE A C 1
ATOM 902 O O . ILE A 1 116 ? -2.821 2.612 7.790 1.00 94.50 116 ILE A O 1
ATOM 906 N N . ARG A 1 117 ? -5.047 2.410 7.946 1.00 93.50 117 ARG A N 1
ATOM 907 C CA . ARG A 1 117 ? -5.188 1.638 6.698 1.00 93.50 117 ARG A CA 1
ATOM 908 C C . ARG A 1 117 ? -4.689 2.416 5.482 1.00 93.50 117 ARG A C 1
ATOM 910 O O . ARG A 1 117 ? -4.013 1.832 4.635 1.00 93.50 117 ARG A O 1
ATOM 917 N N . LYS A 1 118 ? -4.997 3.713 5.385 1.00 95.50 118 LYS A N 1
ATOM 918 C CA . LYS A 1 118 ? -4.518 4.590 4.306 1.00 95.50 118 LYS A CA 1
ATOM 919 C C . LYS A 1 118 ? -2.990 4.692 4.318 1.00 95.50 118 LYS A C 1
ATOM 921 O O . LYS A 1 118 ? -2.361 4.486 3.282 1.00 95.50 118 LYS A O 1
ATOM 926 N N . ASN A 1 119 ? -2.398 4.900 5.491 1.00 95.38 119 ASN A N 1
ATOM 927 C CA . ASN A 1 119 ? -0.950 4.984 5.671 1.00 95.38 119 ASN A CA 1
ATOM 928 C C . ASN A 1 119 ? -0.247 3.655 5.367 1.00 95.38 119 ASN A C 1
ATOM 930 O O . ASN A 1 119 ? 0.759 3.646 4.666 1.00 95.38 119 ASN A O 1
ATOM 934 N N . SER A 1 120 ? -0.788 2.524 5.826 1.00 94.31 120 SER A N 1
ATOM 935 C CA . SER A 1 120 ? -0.260 1.194 5.502 1.00 94.31 120 SER A CA 1
ATOM 936 C C . SER A 1 120 ? -0.325 0.898 4.005 1.00 94.31 120 SER A C 1
ATOM 938 O O . SER A 1 120 ? 0.635 0.369 3.452 1.00 94.31 120 SER A O 1
ATOM 940 N N . ARG A 1 121 ? -1.420 1.272 3.325 1.00 94.75 121 ARG A N 1
ATOM 941 C CA . ARG A 1 121 ? -1.531 1.145 1.862 1.00 94.75 121 ARG A CA 1
ATOM 942 C C . ARG A 1 121 ? -0.493 2.000 1.141 1.00 94.75 121 ARG A C 1
ATOM 944 O O . ARG A 1 121 ? 0.134 1.503 0.214 1.00 94.75 121 ARG A O 1
ATOM 951 N N . LYS A 1 122 ? -0.288 3.246 1.584 1.00 96.38 122 LYS A N 1
ATOM 952 C CA . LYS A 1 122 ? 0.750 4.130 1.039 1.00 96.38 122 LYS A CA 1
ATOM 953 C C . LYS A 1 122 ? 2.138 3.501 1.194 1.00 96.38 122 LYS A C 1
ATOM 955 O O . LYS A 1 122 ? 2.786 3.248 0.191 1.00 96.38 122 LYS A O 1
ATOM 960 N N . LYS A 1 123 ? 2.513 3.104 2.416 1.00 95.75 123 LYS A N 1
ATOM 961 C CA . LYS A 1 123 ? 3.792 2.425 2.694 1.00 95.75 123 LYS A CA 1
ATOM 962 C C . LYS A 1 123 ? 3.996 1.175 1.836 1.00 95.75 123 LYS A C 1
ATOM 964 O O . LYS A 1 123 ? 5.086 0.947 1.330 1.00 95.75 123 LYS A O 1
ATOM 969 N N . TRP A 1 124 ? 2.956 0.360 1.663 1.00 94.12 124 TRP A N 1
ATOM 970 C CA . TRP A 1 124 ? 3.039 -0.835 0.823 1.00 94.12 124 TRP A CA 1
ATOM 971 C C . TRP A 1 124 ? 3.254 -0.499 -0.655 1.00 94.12 124 TRP A C 1
ATOM 973 O O . TRP A 1 124 ? 4.031 -1.169 -1.333 1.00 94.12 124 TRP A O 1
ATOM 983 N N . ASN A 1 125 ? 2.595 0.548 -1.153 1.00 94.50 125 ASN A N 1
ATOM 984 C CA . ASN A 1 125 ? 2.812 1.033 -2.512 1.00 94.50 125 ASN A CA 1
ATOM 985 C C . ASN A 1 125 ? 4.237 1.568 -2.697 1.00 94.50 125 ASN A C 1
ATOM 987 O O . ASN A 1 125 ? 4.848 1.259 -3.717 1.00 94.50 125 ASN A O 1
ATOM 991 N N . ASP A 1 126 ? 4.777 2.276 -1.705 1.00 94.75 126 ASP A N 1
ATOM 992 C CA . ASP A 1 126 ? 6.150 2.792 -1.727 1.00 94.75 126 ASP A CA 1
ATOM 993 C C . ASP A 1 126 ? 7.168 1.637 -1.760 1.00 94.75 126 ASP A C 1
ATOM 995 O O . ASP A 1 126 ? 8.032 1.585 -2.632 1.00 94.75 126 ASP A O 1
ATOM 999 N N . ILE A 1 127 ? 7.005 0.632 -0.889 1.00 93.25 127 ILE A N 1
ATOM 1000 C CA . ILE A 1 127 ? 7.842 -0.582 -0.887 1.00 93.25 127 ILE A CA 1
ATOM 1001 C C . ILE A 1 127 ? 7.769 -1.295 -2.240 1.00 93.25 127 ILE A C 1
ATOM 1003 O O . ILE A 1 127 ? 8.787 -1.715 -2.790 1.00 93.25 127 ILE A O 1
ATOM 1007 N N . LYS A 1 128 ? 6.565 -1.423 -2.802 1.00 94.38 128 LYS A N 1
ATOM 1008 C CA . LYS A 1 128 ? 6.362 -2.057 -4.105 1.00 94.38 128 LYS A CA 1
ATOM 1009 C C . LYS A 1 128 ? 7.041 -1.275 -5.230 1.00 94.38 128 LYS A C 1
ATOM 1011 O O . LYS A 1 128 ? 7.547 -1.902 -6.159 1.00 94.38 128 LYS A O 1
ATOM 1016 N N . ALA A 1 129 ? 7.046 0.055 -5.168 1.00 93.69 129 ALA A N 1
ATOM 1017 C CA . ALA A 1 129 ? 7.750 0.900 -6.126 1.00 93.69 129 ALA A CA 1
ATOM 1018 C C . ALA A 1 129 ? 9.267 0.671 -6.047 1.00 93.69 129 ALA A C 1
ATOM 1020 O O . ALA A 1 129 ? 9.866 0.333 -7.064 1.00 93.69 129 ALA A O 1
ATOM 1021 N N . ILE A 1 130 ? 9.845 0.698 -4.841 1.00 94.75 130 ILE A N 1
ATOM 1022 C CA . ILE A 1 130 ? 11.278 0.436 -4.607 1.00 94.75 130 ILE A CA 1
ATOM 1023 C C . ILE A 1 130 ? 11.675 -0.961 -5.107 1.00 94.75 130 ILE A C 1
ATOM 1025 O O . ILE A 1 130 ? 12.687 -1.130 -5.783 1.00 94.75 130 ILE A O 1
ATOM 1029 N N . MET A 1 131 ? 10.864 -1.983 -4.816 1.00 94.56 131 MET A N 1
ATOM 1030 C CA . MET A 1 131 ? 11.122 -3.346 -5.294 1.00 94.56 131 MET A CA 1
ATOM 1031 C C . MET A 1 131 ? 11.090 -3.436 -6.822 1.00 94.56 131 MET A C 1
ATOM 1033 O O . MET A 1 131 ? 11.932 -4.111 -7.410 1.00 94.56 131 MET A O 1
ATOM 1037 N N . ARG A 1 132 ? 10.129 -2.770 -7.471 1.00 95.12 132 ARG A N 1
ATOM 1038 C CA . ARG A 1 132 ? 10.038 -2.734 -8.938 1.00 95.12 132 ARG A CA 1
ATOM 1039 C C . ARG A 1 132 ? 11.258 -2.063 -9.545 1.00 95.12 132 ARG A C 1
ATOM 1041 O O . ARG A 1 132 ? 11.854 -2.637 -10.448 1.00 95.12 132 ARG A O 1
ATOM 1048 N N . GLU A 1 133 ? 11.644 -0.910 -9.017 1.00 95.38 133 GLU A N 1
ATOM 1049 C CA . GLU A 1 133 ? 12.831 -0.180 -9.450 1.00 95.38 133 GLU A CA 1
ATOM 1050 C C . GLU A 1 133 ? 14.092 -1.043 -9.309 1.00 95.38 133 GLU A C 1
ATOM 1052 O O . GLU A 1 133 ? 14.850 -1.190 -10.264 1.00 95.38 133 GLU A O 1
ATOM 1057 N N . HIS A 1 134 ? 14.270 -1.720 -8.170 1.00 96.44 134 HIS A N 1
ATOM 1058 C CA . HIS A 1 134 ? 15.401 -2.622 -7.953 1.00 96.44 134 HIS A CA 1
ATOM 1059 C C . HIS A 1 134 ? 15.428 -3.796 -8.945 1.00 96.44 134 HIS A C 1
ATOM 1061 O O . HIS A 1 134 ? 16.487 -4.143 -9.470 1.00 96.44 134 HIS A O 1
ATOM 1067 N N . VAL A 1 135 ? 14.273 -4.411 -9.223 1.00 96.50 135 VAL A N 1
ATOM 1068 C CA . VAL A 1 135 ? 14.166 -5.509 -10.197 1.00 96.50 135 VAL A CA 1
ATOM 1069 C C . VAL A 1 135 ? 14.483 -5.020 -11.609 1.00 96.50 135 VAL A C 1
ATOM 1071 O O . VAL A 1 135 ? 15.265 -5.670 -12.301 1.00 96.50 135 VAL A O 1
ATOM 1074 N N . VAL A 1 136 ? 13.930 -3.874 -12.018 1.00 97.25 136 VAL A N 1
ATOM 1075 C CA . VAL A 1 136 ? 14.207 -3.262 -13.326 1.00 97.25 136 VAL A CA 1
ATOM 1076 C C . VAL A 1 136 ? 15.691 -2.928 -13.450 1.00 97.25 136 VAL A C 1
ATOM 1078 O O . VAL A 1 136 ? 16.314 -3.364 -14.414 1.00 97.25 136 VAL A O 1
ATOM 1081 N N . LYS A 1 137 ? 16.284 -2.268 -12.446 1.00 97.38 137 LYS A N 1
ATOM 1082 C CA . LYS A 1 137 ? 17.723 -1.972 -12.390 1.00 97.38 137 LYS A CA 1
ATOM 1083 C C . LYS A 1 137 ? 18.556 -3.234 -12.579 1.00 97.38 137 LYS A C 1
ATOM 1085 O O . LYS A 1 137 ? 19.412 -3.289 -13.455 1.00 97.38 137 LYS A O 1
ATOM 1090 N N . LYS A 1 138 ? 18.282 -4.272 -11.785 1.00 97.62 138 LYS A N 1
ATOM 1091 C CA . LYS A 1 138 ? 19.035 -5.529 -11.832 1.00 97.62 138 LYS A CA 1
ATOM 1092 C C . LYS A 1 138 ? 18.929 -6.209 -13.196 1.00 97.62 138 LYS A C 1
ATOM 1094 O O . LYS A 1 138 ? 19.940 -6.673 -13.708 1.00 97.62 138 LYS A O 1
ATOM 1099 N N . MET A 1 139 ? 17.734 -6.274 -13.781 1.00 96.81 139 MET A N 1
ATOM 1100 C CA . MET A 1 139 ? 17.538 -6.885 -15.099 1.00 96.81 139 MET A CA 1
ATOM 1101 C C . MET A 1 139 ? 18.195 -6.071 -16.216 1.00 96.81 139 MET A C 1
ATOM 1103 O O . MET A 1 139 ? 18.794 -6.653 -17.114 1.00 96.81 139 MET A O 1
ATOM 1107 N N . PHE A 1 140 ? 18.133 -4.743 -16.140 1.00 95.50 140 PHE A N 1
ATOM 1108 C CA . PHE A 1 140 ? 18.756 -3.861 -17.122 1.00 95.50 140 PHE A CA 1
ATOM 1109 C C . PHE A 1 140 ? 20.291 -3.931 -17.075 1.00 95.50 140 PHE A C 1
ATOM 1111 O O . PHE A 1 140 ? 20.941 -3.999 -18.117 1.00 95.50 140 PHE A O 1
ATOM 1118 N N . CYS A 1 141 ? 20.881 -4.014 -15.875 1.00 93.50 141 CYS A N 1
ATOM 1119 C CA . CYS A 1 141 ? 22.316 -4.269 -15.698 1.00 93.50 141 CYS A CA 1
ATOM 1120 C C . CYS A 1 141 ? 22.746 -5.659 -16.201 1.00 93.50 141 CYS A C 1
ATOM 1122 O O . CYS A 1 141 ? 23.907 -5.848 -16.534 1.00 93.50 141 CYS A O 1
ATOM 1124 N N . GLN A 1 142 ? 21.824 -6.625 -16.280 1.00 96.12 142 GLN A N 1
ATOM 1125 C CA . GLN A 1 142 ? 22.046 -7.938 -16.905 1.00 96.12 142 GLN A CA 1
ATOM 1126 C C . GLN A 1 142 ? 21.849 -7.915 -18.429 1.00 96.12 142 GLN A C 1
ATOM 1128 O O . GLN A 1 142 ? 21.633 -8.962 -19.032 1.00 96.12 142 GLN A O 1
ATOM 1133 N N . GLU A 1 143 ? 21.865 -6.730 -19.040 1.00 94.81 143 GLU A N 1
ATOM 1134 C CA . GLU A 1 143 ? 21.711 -6.522 -20.482 1.00 94.81 143 GLU A CA 1
ATOM 1135 C C . GLU A 1 143 ? 20.373 -6.989 -21.073 1.00 94.81 143 GLU A C 1
ATOM 1137 O O . GLU A 1 143 ? 20.234 -7.110 -22.290 1.00 94.81 143 GLU A O 1
ATOM 1142 N N . ARG A 1 144 ? 19.348 -7.204 -20.238 1.00 96.12 144 ARG A N 1
ATOM 1143 C CA . ARG A 1 144 ? 18.012 -7.555 -20.730 1.00 96.12 144 ARG A CA 1
ATOM 1144 C C . ARG A 1 144 ? 17.341 -6.344 -21.362 1.00 96.12 144 ARG A C 1
ATOM 1146 O O . ARG A 1 144 ? 17.363 -5.245 -20.807 1.00 96.12 144 ARG A O 1
ATOM 1153 N N . GLY A 1 145 ? 16.686 -6.565 -22.499 1.00 96.19 145 GLY A N 1
ATOM 1154 C CA . GLY A 1 145 ? 15.959 -5.510 -23.198 1.00 96.19 145 GLY A CA 1
ATOM 1155 C C . GLY A 1 145 ? 14.645 -5.124 -22.519 1.00 96.19 145 GLY A C 1
ATOM 1156 O O . GLY A 1 145 ? 14.005 -5.944 -21.857 1.00 96.19 145 GLY A O 1
ATOM 1157 N N . VAL A 1 146 ? 14.192 -3.885 -22.729 1.00 97.44 146 VAL A N 1
ATOM 1158 C CA . VAL A 1 146 ? 12.949 -3.332 -22.152 1.00 97.44 146 VAL A CA 1
ATOM 1159 C C . VAL A 1 146 ? 11.737 -4.236 -22.409 1.00 97.44 146 VAL A C 1
ATOM 1161 O O . VAL A 1 146 ? 10.922 -4.450 -21.510 1.00 97.44 146 VAL A O 1
ATOM 1164 N N . ALA A 1 147 ? 11.622 -4.819 -23.606 1.00 96.88 147 ALA A N 1
ATOM 1165 C CA . ALA A 1 147 ? 10.528 -5.731 -23.943 1.00 96.88 147 ALA A CA 1
ATOM 1166 C C . ALA A 1 147 ? 10.559 -7.038 -23.125 1.00 96.88 147 ALA A C 1
ATOM 1168 O O . ALA A 1 147 ? 9.509 -7.548 -22.723 1.00 96.88 147 ALA A O 1
ATOM 1169 N N . GLU A 1 148 ? 11.749 -7.571 -22.842 1.00 96.75 148 GLU A N 1
ATOM 1170 C CA . GLU A 1 148 ? 11.918 -8.770 -22.019 1.00 96.75 148 GLU A CA 1
ATOM 1171 C C . GLU A 1 148 ? 11.606 -8.472 -20.548 1.00 96.75 148 GLU A C 1
ATOM 1173 O O . GLU A 1 148 ? 10.849 -9.209 -19.911 1.00 96.75 148 GLU A O 1
ATOM 1178 N N . ILE A 1 149 ? 12.101 -7.342 -20.035 1.00 97.38 149 ILE A N 1
ATOM 1179 C CA . ILE A 1 149 ? 11.802 -6.867 -18.678 1.00 97.38 149 ILE A CA 1
ATOM 1180 C C . ILE A 1 149 ? 10.289 -6.669 -18.511 1.00 97.38 149 ILE A C 1
ATOM 1182 O O . ILE A 1 149 ? 9.720 -7.096 -17.503 1.00 97.38 149 ILE A O 1
ATOM 1186 N N . ALA A 1 150 ? 9.609 -6.093 -19.508 1.00 97.56 150 ALA A N 1
ATOM 1187 C CA . ALA A 1 150 ? 8.154 -5.929 -19.516 1.00 97.56 150 ALA A CA 1
ATOM 1188 C C . ALA A 1 150 ? 7.430 -7.275 -19.419 1.00 97.56 150 ALA A C 1
ATOM 1190 O O . ALA A 1 150 ? 6.527 -7.439 -18.598 1.00 97.56 150 ALA A O 1
ATOM 1191 N N . LYS A 1 151 ? 7.874 -8.270 -20.196 1.00 97.38 151 LYS A N 1
ATOM 1192 C CA . LYS A 1 151 ? 7.315 -9.626 -20.168 1.00 97.38 151 LYS A CA 1
ATOM 1193 C C . LYS A 1 151 ? 7.505 -10.308 -18.809 1.00 97.38 151 LYS A C 1
ATOM 1195 O O . LYS A 1 151 ? 6.588 -10.976 -18.341 1.00 97.38 151 LYS A O 1
ATOM 1200 N N . MET A 1 152 ? 8.664 -10.140 -18.169 1.00 95.00 152 MET A N 1
ATOM 1201 C CA . MET A 1 152 ? 8.967 -10.763 -16.873 1.00 95.00 152 MET A CA 1
ATOM 1202 C C . MET A 1 152 ? 8.266 -10.091 -15.689 1.00 95.00 152 MET A C 1
ATOM 1204 O O . MET A 1 152 ? 7.838 -10.766 -14.756 1.00 95.00 152 MET A O 1
ATOM 1208 N N . THR A 1 153 ? 8.174 -8.762 -15.703 1.00 95.19 153 THR A N 1
ATOM 1209 C CA . THR A 1 153 ? 7.636 -7.975 -14.580 1.00 95.19 153 THR A CA 1
ATOM 1210 C C . THR A 1 153 ? 6.140 -7.685 -14.709 1.00 95.19 153 THR A C 1
ATOM 1212 O O . THR A 1 153 ? 5.499 -7.318 -13.721 1.00 95.19 153 THR A O 1
ATOM 1215 N N . GLY A 1 154 ? 5.576 -7.828 -15.913 1.00 96.62 154 GLY A N 1
ATOM 1216 C CA . GLY A 1 154 ? 4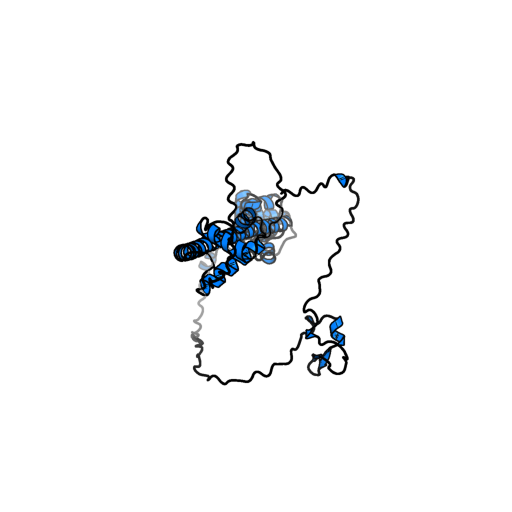.204 -7.431 -16.232 1.00 96.62 154 GLY A CA 1
ATOM 1217 C C . GLY A 1 154 ? 3.988 -5.913 -16.224 1.00 96.62 154 GLY A C 1
ATOM 1218 O O . GLY A 1 154 ? 2.847 -5.459 -16.129 1.00 96.62 154 GLY A O 1
ATOM 1219 N N . LEU A 1 155 ? 5.063 -5.120 -16.259 1.00 96.56 155 LEU A N 1
ATOM 1220 C CA . LEU A 1 155 ? 4.998 -3.661 -16.339 1.00 96.56 155 LEU A CA 1
ATOM 1221 C C . LEU A 1 155 ? 4.841 -3.202 -17.792 1.00 96.56 155 LEU A C 1
ATOM 1223 O O . LEU A 1 155 ? 5.233 -3.900 -18.729 1.00 96.56 155 LEU A O 1
ATOM 1227 N N . LYS A 1 156 ? 4.273 -2.008 -17.987 1.00 97.62 156 LYS A N 1
ATOM 1228 C CA . LYS A 1 156 ? 4.223 -1.386 -19.314 1.00 97.62 156 LYS A CA 1
ATOM 1229 C C . LYS A 1 156 ? 5.629 -0.959 -19.730 1.00 97.62 156 LYS A C 1
ATOM 1231 O O . LYS A 1 156 ? 6.425 -0.541 -18.892 1.00 97.62 156 LYS A O 1
ATOM 1236 N N . LYS A 1 157 ? 5.909 -1.014 -21.033 1.00 97.38 157 LYS A N 1
ATOM 1237 C CA . LYS A 1 157 ? 7.219 -0.635 -21.579 1.00 97.38 157 LYS A CA 1
ATOM 1238 C C . LYS A 1 157 ? 7.593 0.812 -21.240 1.00 97.38 157 LYS A C 1
ATOM 1240 O O . LYS A 1 157 ? 8.707 1.051 -20.794 1.00 97.38 157 LYS A O 1
ATOM 1245 N N . ASP A 1 158 ? 6.642 1.741 -21.333 1.00 97.06 158 ASP A N 1
ATOM 1246 C CA . ASP A 1 158 ? 6.872 3.158 -21.005 1.00 97.06 158 ASP A CA 1
ATOM 1247 C C . ASP A 1 158 ? 7.205 3.380 -19.522 1.00 97.06 158 ASP A C 1
ATOM 1249 O O . ASP A 1 158 ? 8.011 4.243 -19.185 1.00 97.06 158 ASP A O 1
ATOM 1253 N N . ASP A 1 159 ? 6.618 2.582 -18.621 1.00 96.94 159 ASP A N 1
ATOM 1254 C CA . ASP A 1 159 ? 6.945 2.643 -17.192 1.00 96.94 159 ASP A CA 1
ATOM 1255 C C . ASP A 1 159 ? 8.380 2.176 -16.943 1.00 96.94 159 ASP A C 1
ATOM 1257 O O . ASP A 1 159 ? 9.088 2.776 -16.140 1.00 96.94 159 ASP A O 1
ATOM 1261 N N . ILE A 1 160 ? 8.818 1.131 -17.648 1.00 97.69 160 ILE A N 1
ATOM 1262 C CA . ILE A 1 160 ? 10.192 0.629 -17.562 1.00 97.69 160 ILE A CA 1
ATOM 1263 C C . ILE A 1 160 ? 11.175 1.657 -18.117 1.00 97.69 160 ILE A C 1
ATOM 1265 O O . ILE A 1 160 ? 12.184 1.903 -17.467 1.00 97.69 160 ILE A O 1
ATOM 1269 N N . LYS A 1 161 ? 10.871 2.291 -19.259 1.00 97.31 161 LYS A N 1
ATOM 1270 C CA . LYS A 1 161 ? 11.698 3.369 -19.826 1.00 97.31 161 LYS A CA 1
ATOM 1271 C C . LYS A 1 161 ? 11.890 4.499 -18.813 1.00 97.31 161 LYS A C 1
ATOM 1273 O O . LYS A 1 161 ? 13.024 4.795 -18.463 1.00 97.31 161 LYS A O 1
ATOM 1278 N N . ARG A 1 162 ? 10.801 5.014 -18.227 1.00 97.12 162 ARG A N 1
ATOM 1279 C CA . ARG A 1 162 ? 10.871 6.043 -17.172 1.00 97.12 162 ARG A CA 1
ATOM 1280 C C . ARG A 1 162 ? 11.648 5.599 -15.933 1.00 97.12 162 ARG A C 1
ATOM 1282 O O . ARG A 1 162 ? 12.348 6.403 -15.330 1.00 97.12 162 ARG A O 1
ATOM 1289 N N . MET A 1 163 ? 11.511 4.335 -15.522 1.00 97.50 163 MET A N 1
ATOM 1290 C CA . MET A 1 163 ? 12.291 3.803 -14.400 1.00 97.50 163 MET A CA 1
ATOM 1291 C C . MET A 1 163 ? 13.780 3.759 -14.736 1.00 97.50 163 MET A C 1
ATOM 1293 O O . MET A 1 163 ? 14.582 4.153 -13.901 1.00 97.50 163 MET A O 1
ATOM 1297 N N . ILE A 1 164 ? 14.149 3.312 -15.940 1.00 96.94 164 ILE A N 1
ATOM 1298 C CA . ILE A 1 164 ? 15.544 3.295 -16.394 1.00 96.94 164 ILE A CA 1
ATOM 1299 C C . ILE A 1 164 ? 16.109 4.715 -16.391 1.00 96.94 164 ILE A C 1
ATOM 1301 O O . ILE A 1 164 ? 17.152 4.916 -15.783 1.00 96.94 164 ILE A O 1
ATOM 1305 N N . GLU A 1 165 ? 15.394 5.690 -16.958 1.00 96.75 165 GLU A N 1
ATOM 1306 C CA . GLU A 1 165 ? 15.811 7.102 -16.953 1.00 96.75 165 GLU A CA 1
ATOM 1307 C C . GLU A 1 165 ? 16.008 7.644 -15.533 1.00 96.75 165 GLU A C 1
ATOM 1309 O O . GLU A 1 165 ? 16.999 8.310 -15.245 1.00 96.75 165 GLU A O 1
ATOM 1314 N N . GLY A 1 166 ? 15.096 7.314 -14.612 1.00 95.38 166 GLY A N 1
ATOM 1315 C CA . GLY A 1 166 ? 15.223 7.690 -13.204 1.00 95.38 166 GLY A CA 1
ATOM 1316 C C . GLY A 1 166 ? 16.410 7.027 -12.495 1.00 95.38 166 GLY A C 1
ATOM 1317 O O . GLY A 1 166 ? 17.016 7.640 -11.622 1.00 95.38 166 GLY A O 1
ATOM 1318 N N . ILE A 1 167 ? 16.760 5.793 -12.874 1.00 94.50 167 ILE A N 1
ATOM 1319 C CA . ILE A 1 167 ? 17.878 5.034 -12.294 1.00 94.50 167 ILE A CA 1
ATOM 1320 C C . ILE A 1 167 ? 19.229 5.523 -12.830 1.00 94.50 167 ILE A C 1
ATOM 1322 O O . ILE A 1 167 ? 20.190 5.595 -12.063 1.00 94.50 167 ILE A O 1
ATOM 1326 N N . THR A 1 168 ? 19.331 5.787 -14.135 1.00 93.94 168 THR A N 1
ATOM 1327 C CA . THR A 1 168 ? 20.579 6.213 -14.791 1.00 93.94 168 THR A CA 1
ATOM 1328 C C . THR A 1 168 ? 20.811 7.715 -14.673 1.00 93.94 168 THR A C 1
ATOM 1330 O O . THR A 1 168 ? 21.952 8.159 -14.754 1.00 93.94 168 THR A O 1
ATOM 1333 N N . GLY A 1 169 ? 19.747 8.501 -14.482 1.00 95.69 169 GLY A N 1
ATOM 1334 C CA . GLY A 1 169 ? 19.799 9.961 -14.543 1.00 95.69 169 GLY A CA 1
ATOM 1335 C C . GLY A 1 169 ? 19.973 10.506 -15.964 1.00 95.69 169 GLY A C 1
ATOM 1336 O O . GLY A 1 169 ? 20.253 11.690 -16.127 1.00 95.69 169 GLY A O 1
ATOM 1337 N N . GLN A 1 170 ? 19.819 9.660 -16.984 1.00 95.19 170 GLN A N 1
ATOM 1338 C CA . GLN A 1 170 ? 19.966 10.001 -18.399 1.00 95.19 170 GLN A CA 1
ATOM 1339 C C . GLN A 1 170 ? 18.672 9.683 -19.147 1.00 95.19 170 GLN A C 1
ATOM 1341 O O . GLN A 1 170 ? 17.996 8.705 -18.825 1.00 95.19 170 GLN A O 1
ATOM 1346 N N . CYS A 1 171 ? 18.338 10.467 -20.173 1.00 95.56 171 CYS A N 1
ATOM 1347 C CA . CYS A 1 171 ? 17.223 10.110 -21.046 1.00 95.56 171 CYS A CA 1
ATOM 1348 C C . CYS A 1 171 ? 17.561 8.867 -21.888 1.00 95.56 171 CYS A C 1
ATOM 1350 O O . CYS A 1 171 ? 18.734 8.569 -22.133 1.00 95.56 171 CYS A O 1
ATOM 1352 N N . ILE A 1 172 ? 16.538 8.143 -22.356 1.00 94.19 172 ILE A N 1
ATOM 1353 C CA . ILE A 1 172 ? 16.727 6.936 -23.184 1.00 94.19 172 ILE A CA 1
ATOM 1354 C C . ILE A 1 172 ? 17.601 7.209 -24.421 1.00 94.19 172 ILE A C 1
ATOM 1356 O O . ILE A 1 172 ? 18.401 6.354 -24.808 1.00 94.19 172 ILE A O 1
ATOM 1360 N N . ASP A 1 173 ? 17.494 8.401 -25.006 1.00 93.25 173 ASP A N 1
ATOM 1361 C CA . ASP A 1 173 ? 18.286 8.793 -26.170 1.00 93.25 173 ASP A CA 1
ATOM 1362 C C . ASP A 1 173 ? 19.776 8.908 -25.835 1.00 93.25 173 ASP A C 1
ATOM 1364 O O . ASP A 1 173 ? 20.614 8.472 -26.620 1.00 93.25 173 ASP A O 1
ATOM 1368 N N . ASP A 1 174 ? 20.128 9.447 -24.666 1.00 94.19 174 ASP A N 1
ATOM 1369 C CA . ASP A 1 174 ? 21.524 9.566 -24.236 1.00 94.19 174 ASP A CA 1
ATOM 1370 C C . ASP A 1 174 ? 22.126 8.200 -23.893 1.00 94.19 174 ASP A C 1
ATOM 1372 O O . ASP A 1 174 ? 23.264 7.924 -24.268 1.00 94.19 174 ASP A O 1
ATOM 1376 N N . ILE A 1 175 ? 21.330 7.293 -23.321 1.00 94.19 175 ILE A N 1
ATOM 1377 C CA . ILE A 1 175 ? 21.743 5.896 -23.123 1.00 94.19 175 ILE A CA 1
ATOM 1378 C C . ILE A 1 175 ? 22.003 5.220 -24.479 1.00 94.19 175 ILE A C 1
ATOM 1380 O O . ILE A 1 175 ? 22.969 4.474 -24.636 1.00 94.19 175 ILE A O 1
ATOM 1384 N N . ALA A 1 176 ? 21.169 5.481 -25.494 1.00 94.56 176 ALA A N 1
ATOM 1385 C CA . ALA A 1 176 ? 21.376 4.941 -26.839 1.00 94.56 176 ALA A CA 1
ATOM 1386 C C . ALA A 1 176 ? 22.690 5.443 -27.464 1.00 94.56 176 ALA A C 1
ATOM 1388 O O . ALA A 1 176 ? 23.410 4.671 -28.102 1.00 94.56 176 ALA A O 1
ATOM 1389 N N . LYS A 1 177 ? 23.015 6.724 -27.259 1.00 92.69 177 LYS A N 1
ATOM 1390 C CA . LYS A 1 177 ? 24.276 7.350 -27.685 1.00 92.69 177 LYS A CA 1
ATOM 1391 C C . LYS A 1 177 ? 25.489 6.747 -26.974 1.00 92.69 177 LYS A C 1
ATOM 1393 O O . LYS A 1 177 ? 26.507 6.496 -27.622 1.00 92.69 177 LYS A O 1
ATOM 1398 N N . GLU A 1 178 ? 25.380 6.501 -25.671 1.00 93.81 178 GLU A N 1
ATOM 1399 C CA . GLU A 1 178 ? 26.428 5.870 -24.863 1.00 93.81 178 GLU A CA 1
ATOM 1400 C C . GLU A 1 178 ? 26.704 4.442 -25.350 1.00 93.81 178 GLU A C 1
ATOM 1402 O O . GLU A 1 178 ? 27.830 4.142 -25.739 1.00 93.81 178 GLU A O 1
ATOM 1407 N N . LEU A 1 179 ? 25.665 3.610 -25.498 1.00 94.00 179 LEU A N 1
ATOM 1408 C CA . LEU A 1 179 ? 25.794 2.248 -26.036 1.00 94.00 179 LEU A CA 1
ATOM 1409 C C . LEU A 1 179 ? 26.409 2.229 -27.444 1.00 94.00 179 LEU A C 1
ATOM 1411 O O . LEU A 1 179 ? 27.210 1.354 -27.769 1.00 94.00 179 LEU A O 1
ATOM 1415 N N . PHE A 1 180 ? 26.056 3.193 -28.299 1.00 92.81 180 PHE A N 1
ATOM 1416 C CA . PHE A 1 180 ? 26.679 3.313 -29.617 1.00 92.81 180 PHE A CA 1
ATOM 1417 C C . PHE A 1 180 ? 28.170 3.663 -29.517 1.00 92.81 180 PHE A C 1
ATOM 1419 O O . PHE A 1 180 ? 28.986 3.107 -30.251 1.00 92.81 180 PHE A O 1
ATOM 1426 N N . SER A 1 181 ? 28.532 4.551 -28.589 1.00 91.56 181 SER A N 1
ATOM 1427 C CA . SER A 1 181 ? 29.923 4.945 -28.332 1.00 91.56 181 SER A CA 1
ATOM 1428 C C . SER A 1 181 ? 30.758 3.788 -27.767 1.00 91.56 181 SER A C 1
ATOM 1430 O O . SER A 1 181 ? 31.944 3.689 -28.070 1.00 91.56 181 SER A O 1
ATOM 1432 N N . GLU A 1 182 ? 30.134 2.862 -27.034 1.00 92.94 182 GLU A N 1
ATOM 1433 C CA . GLU A 1 182 ? 30.724 1.584 -26.603 1.00 92.94 182 GLU A CA 1
ATOM 1434 C C . GLU A 1 182 ? 30.886 0.560 -27.746 1.00 92.94 182 GLU A C 1
ATOM 1436 O O . GLU A 1 182 ? 31.438 -0.522 -27.545 1.00 92.94 182 GLU A O 1
ATOM 1441 N N . GLY A 1 183 ? 30.411 0.875 -28.955 1.00 92.56 183 GLY A N 1
ATOM 1442 C CA . GLY A 1 183 ? 30.498 0.000 -30.124 1.00 92.56 183 GLY A CA 1
ATOM 1443 C C . GLY A 1 183 ? 29.364 -1.020 -30.239 1.00 92.56 183 GLY A C 1
ATOM 1444 O O . GLY A 1 183 ? 29.466 -1.947 -31.045 1.00 92.56 183 GLY A O 1
ATOM 1445 N N . LYS A 1 184 ? 28.271 -0.873 -29.475 1.00 91.88 184 LYS A N 1
ATOM 1446 C CA . LYS A 1 184 ? 27.091 -1.736 -29.620 1.00 91.88 184 LYS A CA 1
ATOM 1447 C C . LYS A 1 184 ? 26.392 -1.467 -30.957 1.00 91.88 184 LYS A C 1
ATOM 1449 O O . LYS A 1 184 ? 26.204 -0.324 -31.376 1.00 91.88 184 LYS A O 1
ATOM 1454 N N . GLY A 1 185 ? 25.977 -2.532 -31.641 1.00 90.88 185 GLY A N 1
ATOM 1455 C CA . GLY A 1 185 ? 25.313 -2.422 -32.942 1.00 90.88 185 GLY A CA 1
ATOM 1456 C C . GLY A 1 185 ? 23.896 -1.843 -32.841 1.00 90.88 185 GLY A C 1
ATOM 1457 O O . GLY A 1 185 ? 23.186 -2.081 -31.866 1.00 90.88 185 GLY A O 1
ATOM 1458 N N . ILE A 1 186 ? 23.423 -1.160 -33.894 1.00 91.31 186 ILE A N 1
ATOM 1459 C CA . ILE A 1 186 ? 22.048 -0.612 -33.962 1.00 91.31 186 ILE A CA 1
ATOM 1460 C C . ILE A 1 186 ? 20.970 -1.660 -33.601 1.00 91.31 186 ILE A C 1
ATOM 1462 O O . ILE A 1 186 ? 20.068 -1.317 -32.838 1.00 91.31 186 ILE A O 1
ATOM 1466 N N . PRO A 1 187 ? 21.022 -2.924 -34.083 1.00 92.50 187 PRO A N 1
ATOM 1467 C CA . PRO A 1 187 ? 20.031 -3.934 -33.701 1.00 92.50 187 PRO A CA 1
ATOM 1468 C C . PRO A 1 187 ? 20.021 -4.248 -32.200 1.00 92.50 187 PRO A C 1
ATOM 1470 O O . PRO A 1 187 ? 18.951 -4.461 -31.631 1.00 92.50 187 PRO A O 1
ATOM 1473 N N . GLU A 1 188 ? 21.191 -4.247 -31.556 1.00 93.38 188 GLU A N 1
ATOM 1474 C CA . GLU A 1 188 ? 21.324 -4.485 -30.116 1.00 93.38 188 GLU A CA 1
ATOM 1475 C C . GLU A 1 188 ? 20.725 -3.321 -29.323 1.00 93.38 188 GLU A C 1
ATOM 1477 O O . GLU A 1 188 ? 19.922 -3.551 -28.424 1.00 93.38 188 GLU A O 1
ATOM 1482 N N . ILE A 1 189 ? 21.018 -2.077 -29.717 1.00 94.00 189 ILE A N 1
ATOM 1483 C CA . ILE A 1 189 ? 20.461 -0.866 -29.090 1.00 94.00 189 ILE A CA 1
ATOM 1484 C C . ILE A 1 189 ? 18.931 -0.840 -29.220 1.00 94.00 189 ILE A C 1
ATOM 1486 O O . ILE A 1 189 ? 18.227 -0.634 -28.230 1.00 94.00 189 ILE A O 1
ATOM 1490 N N . VAL A 1 190 ? 18.406 -1.117 -30.420 1.00 94.44 190 VAL A N 1
ATOM 1491 C CA . VAL A 1 190 ? 16.960 -1.200 -30.692 1.00 94.44 190 VAL A CA 1
ATOM 1492 C C . VAL A 1 190 ? 16.298 -2.265 -29.816 1.00 94.44 190 VAL A C 1
ATOM 1494 O O . VAL A 1 190 ? 15.290 -1.989 -29.169 1.00 94.44 190 VAL A O 1
ATOM 1497 N N . SER A 1 191 ? 16.880 -3.466 -29.742 1.00 94.56 191 SER A N 1
ATOM 1498 C CA . SER A 1 191 ? 16.345 -4.553 -28.914 1.00 94.56 191 SER A CA 1
ATOM 1499 C C . SER A 1 191 ? 16.431 -4.242 -27.417 1.00 94.56 191 SER A C 1
ATOM 1501 O O . SER A 1 191 ? 15.541 -4.621 -26.650 1.00 94.56 191 SER A O 1
ATOM 1503 N N . ARG A 1 192 ? 17.499 -3.565 -26.981 1.00 95.12 192 ARG A N 1
ATOM 1504 C CA . ARG A 1 192 ? 17.752 -3.269 -25.569 1.00 95.12 192 ARG A CA 1
ATOM 1505 C C . ARG A 1 192 ? 16.841 -2.166 -25.047 1.00 95.12 192 ARG A C 1
ATOM 1507 O O . ARG A 1 192 ? 16.278 -2.319 -23.966 1.00 95.12 192 ARG A O 1
ATOM 1514 N N . LEU A 1 193 ? 16.658 -1.092 -25.810 1.00 95.44 193 LEU A N 1
ATOM 1515 C CA . LEU A 1 193 ? 15.909 0.092 -25.379 1.00 95.44 193 LEU A CA 1
ATOM 1516 C C . LEU A 1 193 ? 14.460 0.134 -25.894 1.00 95.44 193 LEU A C 1
ATOM 1518 O O . LEU A 1 193 ? 13.681 0.970 -25.439 1.00 95.44 193 LEU A O 1
ATOM 1522 N N . ASP A 1 194 ? 14.073 -0.780 -26.792 1.00 96.06 194 ASP A N 1
ATOM 1523 C CA . ASP A 1 194 ? 12.751 -0.809 -27.442 1.00 96.06 194 ASP A CA 1
ATOM 1524 C C . ASP A 1 194 ? 12.424 0.535 -28.125 1.00 96.06 194 ASP A C 1
ATOM 1526 O O . ASP A 1 194 ? 11.355 1.116 -27.929 1.00 96.06 194 ASP A O 1
ATOM 1530 N N . ILE A 1 195 ? 13.395 1.065 -28.874 1.00 93.62 195 ILE A N 1
ATOM 1531 C CA . ILE A 1 195 ? 13.285 2.296 -29.672 1.00 93.62 195 ILE A CA 1
ATOM 1532 C C . ILE A 1 195 ? 13.155 1.903 -31.142 1.00 93.62 195 ILE A C 1
ATOM 1534 O O . ILE A 1 195 ? 13.793 0.946 -31.587 1.00 93.62 195 ILE A O 1
ATOM 1538 N N . ASP A 1 196 ? 12.377 2.651 -31.920 1.00 93.19 196 ASP A N 1
ATOM 1539 C CA . ASP A 1 196 ? 12.289 2.409 -33.353 1.00 93.19 196 ASP A CA 1
ATOM 1540 C C . ASP A 1 196 ? 13.652 2.597 -34.033 1.00 93.19 196 ASP A C 1
ATOM 1542 O O . ASP A 1 196 ? 14.386 3.560 -33.804 1.00 93.19 196 ASP A O 1
ATOM 1546 N N . LYS A 1 197 ? 13.984 1.682 -34.951 1.00 90.88 197 LYS A N 1
ATOM 1547 C CA . LYS A 1 197 ? 15.251 1.701 -35.706 1.00 90.88 197 LYS A CA 1
ATOM 1548 C C . LYS A 1 197 ? 15.511 3.044 -36.402 1.00 90.88 197 LYS A C 1
ATOM 1550 O O . LYS A 1 197 ? 16.665 3.431 -36.578 1.00 90.88 197 LYS A O 1
ATOM 1555 N N . LYS A 1 198 ? 14.447 3.735 -36.826 1.00 89.50 198 LYS A N 1
ATOM 1556 C CA . LYS A 1 198 ? 14.536 5.050 -37.475 1.00 89.50 198 LYS A CA 1
ATOM 1557 C C . LYS A 1 198 ? 15.046 6.119 -36.514 1.00 89.50 198 LYS A C 1
ATOM 1559 O O . LYS A 1 198 ? 15.917 6.887 -36.911 1.00 89.50 198 LYS A O 1
ATOM 1564 N N . ASP A 1 199 ? 14.563 6.117 -35.279 1.00 90.25 199 ASP A N 1
ATOM 1565 C CA . ASP A 1 199 ? 14.899 7.128 -34.275 1.00 90.25 199 ASP A CA 1
ATOM 1566 C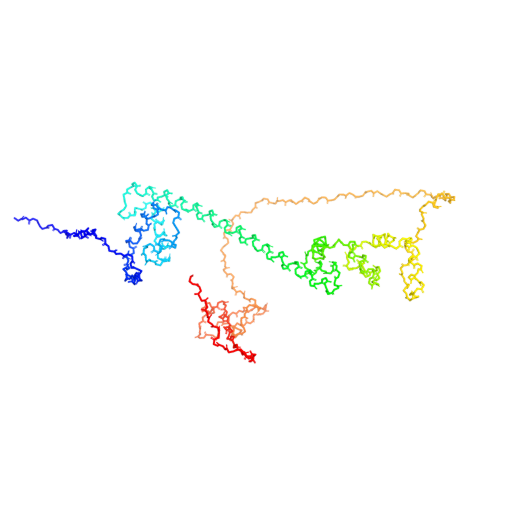 C . ASP A 1 199 ? 16.339 6.938 -33.792 1.00 90.25 199 ASP A C 1
ATOM 1568 O O . ASP A 1 199 ? 17.113 7.890 -33.770 1.00 90.25 199 ASP A O 1
ATOM 1572 N N . VAL A 1 200 ? 16.758 5.686 -33.560 1.00 89.19 200 VAL A N 1
ATOM 1573 C CA . VAL A 1 200 ? 18.167 5.360 -33.262 1.00 89.19 200 VAL A CA 1
ATOM 1574 C C . VAL A 1 200 ? 19.089 5.819 -34.399 1.00 89.19 200 VAL A C 1
ATOM 1576 O O . VAL A 1 200 ? 20.136 6.415 -34.156 1.00 89.19 200 VAL A O 1
ATOM 1579 N N . GLY A 1 201 ? 18.691 5.596 -35.657 1.00 82.56 201 GLY A N 1
ATOM 1580 C CA . GLY A 1 201 ? 19.452 6.058 -36.820 1.00 82.56 201 GLY A CA 1
ATOM 1581 C C . GLY A 1 201 ? 19.572 7.584 -36.897 1.00 82.56 201 GLY A C 1
ATOM 1582 O O . GLY A 1 201 ? 20.645 8.094 -37.217 1.00 82.56 201 GLY A O 1
ATOM 1583 N N . GLN A 1 202 ? 18.501 8.314 -36.577 1.00 86.94 202 GLN A N 1
ATOM 1584 C CA . GLN A 1 202 ? 18.521 9.779 -36.521 1.00 86.94 202 GLN A CA 1
ATOM 1585 C C . GLN A 1 202 ? 19.424 10.290 -35.391 1.00 86.94 202 GLN A C 1
ATOM 1587 O O . GLN A 1 202 ? 20.252 11.165 -35.637 1.00 86.94 202 GLN A O 1
ATOM 1592 N N . LEU A 1 203 ? 19.332 9.704 -34.193 1.00 87.38 203 LEU A N 1
ATOM 1593 C CA . LEU A 1 203 ? 20.174 10.049 -33.040 1.00 87.38 203 LEU A CA 1
ATOM 1594 C C . LEU A 1 203 ? 21.667 9.876 -33.341 1.00 87.38 203 LEU A C 1
ATOM 1596 O O . LEU A 1 203 ? 22.474 10.758 -33.048 1.00 87.38 203 LEU A O 1
ATOM 1600 N N . ILE A 1 204 ? 22.035 8.764 -33.978 1.00 85.00 204 ILE A N 1
ATOM 1601 C CA . ILE A 1 204 ? 23.423 8.486 -34.366 1.00 85.00 204 ILE A CA 1
ATOM 1602 C C . ILE A 1 204 ? 23.888 9.433 -35.485 1.00 85.00 204 ILE A C 1
ATOM 1604 O O . ILE A 1 204 ? 25.032 9.898 -35.476 1.00 85.00 204 ILE A O 1
ATOM 1608 N N . GLY A 1 205 ? 23.010 9.751 -36.442 1.00 81.56 205 GLY A N 1
ATOM 1609 C CA . GLY A 1 205 ? 23.301 10.732 -37.491 1.00 81.56 205 GLY A CA 1
ATOM 1610 C C . GLY A 1 205 ? 23.605 12.120 -36.921 1.00 81.56 205 GLY A C 1
ATOM 1611 O O . GLY A 1 205 ? 24.565 12.762 -37.344 1.00 81.56 205 GLY A O 1
ATOM 1612 N N . LEU A 1 206 ? 22.846 12.546 -35.903 1.00 84.19 206 LEU A N 1
ATOM 1613 C CA . LEU A 1 206 ? 23.087 13.800 -35.184 1.00 84.19 206 LEU A CA 1
ATOM 1614 C C . LEU A 1 206 ? 24.424 13.793 -34.433 1.00 84.19 206 LEU A C 1
ATOM 1616 O O . LEU A 1 206 ? 25.159 14.773 -34.500 1.00 84.19 206 LEU A O 1
ATOM 1620 N N . LEU A 1 207 ? 24.763 12.693 -33.756 1.00 82.44 207 LEU A N 1
ATOM 1621 C CA . LEU A 1 207 ? 26.026 12.558 -33.021 1.00 82.44 207 LEU A CA 1
ATOM 1622 C C . LEU A 1 207 ? 27.267 12.623 -33.913 1.00 82.44 207 LEU A C 1
ATOM 1624 O O . LEU A 1 207 ? 28.265 13.246 -33.567 1.00 82.44 207 LEU A O 1
ATOM 1628 N N . THR A 1 208 ? 27.235 11.903 -35.031 1.00 82.00 208 THR A N 1
ATOM 1629 C CA . THR A 1 208 ? 28.420 11.704 -35.878 1.00 82.00 208 THR A CA 1
ATOM 1630 C C . THR A 1 208 ? 28.601 12.810 -36.913 1.00 82.00 208 THR A C 1
ATOM 1632 O O . THR A 1 208 ? 29.641 12.860 -37.570 1.00 82.00 208 THR A O 1
ATOM 1635 N N . GLY A 1 209 ? 27.589 13.666 -37.106 1.00 81.12 209 GLY A N 1
ATOM 1636 C CA . GLY A 1 209 ? 27.546 14.645 -38.193 1.00 81.12 209 GLY A CA 1
ATOM 1637 C C . GLY A 1 209 ? 27.532 14.001 -39.585 1.00 81.12 209 GLY A C 1
ATOM 1638 O O . GLY A 1 209 ? 27.797 14.674 -40.579 1.00 81.12 209 GLY A O 1
ATOM 1639 N N . ARG A 1 210 ? 27.263 12.691 -39.671 1.00 75.31 210 ARG A N 1
ATOM 1640 C CA . ARG A 1 210 ? 27.264 11.916 -40.916 1.00 75.31 210 ARG A CA 1
ATOM 1641 C C . ARG A 1 210 ? 25.847 11.507 -41.268 1.00 75.31 210 ARG A C 1
ATOM 1643 O O . ARG A 1 210 ? 25.042 11.168 -40.401 1.00 75.31 210 ARG A O 1
ATOM 1650 N N . CYS A 1 211 ? 25.535 11.495 -42.561 1.00 70.62 211 CYS A N 1
ATOM 1651 C CA . CYS A 1 211 ? 24.248 10.970 -42.988 1.00 70.62 211 CYS A CA 1
ATOM 1652 C C . CYS A 1 211 ? 24.193 9.453 -42.723 1.00 70.62 211 CYS A C 1
ATOM 1654 O O . CYS A 1 211 ? 25.206 8.756 -42.804 1.00 70.62 211 CYS A O 1
ATOM 1656 N N . ILE A 1 212 ? 23.001 8.922 -42.429 1.00 66.81 212 ILE A N 1
ATOM 1657 C CA . ILE A 1 212 ? 22.792 7.493 -42.118 1.00 66.81 212 ILE A CA 1
ATOM 1658 C C . ILE A 1 212 ? 23.404 6.579 -43.197 1.00 66.81 212 ILE A C 1
ATOM 1660 O O . ILE A 1 212 ? 23.933 5.513 -42.885 1.00 66.81 212 ILE A O 1
ATOM 1664 N N . GLY A 1 213 ? 23.382 7.014 -44.463 1.00 70.56 213 GLY A N 1
ATOM 1665 C CA . GLY A 1 213 ? 23.974 6.282 -45.583 1.00 70.56 213 GLY A CA 1
ATOM 1666 C C . GLY A 1 213 ? 25.502 6.159 -45.522 1.00 70.56 213 GLY A C 1
ATOM 1667 O O . GLY A 1 213 ? 26.048 5.162 -45.992 1.00 70.56 213 GLY A O 1
ATOM 1668 N N . ASP A 1 214 ? 26.205 7.123 -44.930 1.00 72.12 214 ASP A N 1
ATOM 1669 C CA . ASP A 1 214 ? 27.666 7.079 -44.779 1.00 72.12 214 ASP A CA 1
ATOM 1670 C C . ASP A 1 214 ? 28.080 6.146 -43.645 1.00 72.12 214 ASP A C 1
ATOM 1672 O O . ASP A 1 214 ? 29.003 5.349 -43.805 1.00 72.12 214 ASP A O 1
ATOM 1676 N N . ILE A 1 215 ? 27.335 6.172 -42.540 1.00 68.62 215 ILE A N 1
ATOM 1677 C CA . ILE A 1 215 ? 27.544 5.282 -41.390 1.00 68.62 215 ILE A CA 1
ATOM 1678 C C . ILE A 1 215 ? 27.255 3.833 -41.789 1.00 68.62 215 ILE A C 1
ATOM 1680 O O . ILE A 1 215 ? 28.056 2.941 -41.513 1.00 68.62 215 ILE A O 1
ATOM 1684 N N . ALA A 1 216 ? 26.157 3.599 -42.516 1.00 66.44 216 ALA A N 1
ATOM 1685 C CA . ALA A 1 216 ? 25.826 2.282 -43.051 1.00 66.44 216 ALA A CA 1
ATOM 1686 C C . ALA A 1 216 ? 26.913 1.764 -44.010 1.00 66.44 216 ALA A C 1
ATOM 1688 O O . ALA A 1 216 ? 27.287 0.595 -43.935 1.00 66.44 216 ALA A O 1
ATOM 1689 N N . ARG A 1 217 ? 27.465 2.630 -44.874 1.00 68.56 217 ARG A N 1
ATOM 1690 C CA . ARG A 1 217 ? 28.583 2.278 -45.769 1.00 68.56 217 ARG A CA 1
ATOM 1691 C C . ARG A 1 217 ? 29.879 1.980 -45.018 1.00 68.56 217 ARG A C 1
ATOM 1693 O O . ARG A 1 217 ? 30.633 1.111 -45.448 1.00 68.56 217 ARG A O 1
ATOM 1700 N N . GLU A 1 218 ? 30.161 2.680 -43.925 1.00 68.00 218 GLU A N 1
ATOM 1701 C CA . GLU A 1 218 ? 31.368 2.447 -43.130 1.00 68.00 218 GLU A CA 1
ATOM 1702 C C . GLU A 1 218 ? 31.272 1.168 -42.296 1.00 68.00 218 GLU A C 1
ATOM 1704 O O . GLU A 1 218 ? 32.207 0.367 -42.308 1.00 68.00 218 GLU A O 1
ATOM 1709 N N . MET A 1 219 ? 30.126 0.922 -41.655 1.00 64.75 219 MET A N 1
ATOM 1710 C CA . MET A 1 219 ? 29.855 -0.359 -41.000 1.00 64.75 219 MET A CA 1
ATOM 1711 C C . MET A 1 219 ? 29.947 -1.520 -41.993 1.00 64.75 219 MET A C 1
ATOM 1713 O O . MET A 1 219 ? 30.584 -2.525 -41.696 1.00 64.75 219 MET A O 1
ATOM 1717 N N . TYR A 1 220 ? 29.415 -1.344 -43.207 1.00 65.12 220 TYR A N 1
ATOM 1718 C CA . TYR A 1 220 ? 29.530 -2.323 -44.292 1.00 65.12 220 TYR A CA 1
ATOM 1719 C C . TYR A 1 220 ? 30.983 -2.607 -44.708 1.00 65.12 220 TYR A C 1
ATOM 1721 O O . TYR A 1 220 ? 31.322 -3.730 -45.073 1.00 65.12 220 TYR A O 1
ATOM 1729 N N . ARG A 1 221 ? 31.868 -1.603 -44.658 1.00 65.19 221 ARG A N 1
ATOM 1730 C CA . ARG A 1 221 ? 33.297 -1.797 -44.952 1.00 65.19 221 ARG A CA 1
ATOM 1731 C C . ARG A 1 221 ? 34.033 -2.539 -43.837 1.00 65.19 221 ARG A C 1
ATOM 1733 O O . ARG A 1 221 ? 34.979 -3.259 -44.154 1.00 65.19 221 ARG A O 1
ATOM 1740 N N . LYS A 1 222 ? 33.636 -2.345 -42.574 1.00 63.00 222 LYS A N 1
ATOM 1741 C CA . LYS A 1 222 ? 34.288 -2.950 -41.401 1.00 63.00 222 LYS A CA 1
ATOM 1742 C C . LYS A 1 222 ? 33.828 -4.387 -41.137 1.00 63.00 222 LYS A C 1
ATOM 1744 O O . LYS A 1 222 ? 34.676 -5.220 -40.847 1.00 63.00 222 LYS A O 1
ATOM 1749 N N . ASP A 1 223 ? 32.546 -4.694 -41.333 1.00 52.78 223 ASP A N 1
ATOM 1750 C CA . ASP A 1 223 ? 31.979 -6.036 -41.147 1.00 52.78 223 ASP A CA 1
ATOM 1751 C C . ASP A 1 223 ? 31.349 -6.549 -42.449 1.00 52.78 223 ASP A C 1
ATOM 1753 O O . ASP A 1 223 ? 30.165 -6.359 -42.731 1.00 52.78 223 ASP A O 1
ATOM 1757 N N . LYS A 1 224 ? 32.151 -7.241 -43.267 1.00 56.47 224 LYS A N 1
ATOM 1758 C CA . LYS A 1 224 ? 31.687 -7.863 -44.523 1.00 56.47 224 LYS A CA 1
ATOM 1759 C C . LYS A 1 224 ? 30.709 -9.034 -44.310 1.00 56.47 224 LYS A C 1
ATOM 1761 O O . LYS A 1 224 ? 30.171 -9.547 -45.287 1.00 56.47 224 LYS A O 1
ATOM 1766 N N . SER A 1 225 ? 30.508 -9.489 -43.072 1.00 46.00 225 SER A N 1
ATOM 1767 C CA . SER A 1 225 ? 29.782 -10.723 -42.729 1.00 46.00 225 SER A CA 1
ATOM 1768 C C . SER A 1 225 ? 28.309 -10.521 -42.352 1.00 46.00 225 SER A C 1
ATOM 1770 O O . SER A 1 225 ? 27.575 -11.503 -42.258 1.00 46.00 225 SER A O 1
ATOM 1772 N N . ILE A 1 226 ? 27.833 -9.284 -42.174 1.00 47.00 226 ILE A N 1
ATOM 1773 C CA . ILE A 1 226 ? 26.440 -9.023 -41.784 1.00 47.00 226 ILE A CA 1
ATOM 1774 C C . ILE A 1 226 ? 25.643 -8.574 -43.011 1.00 47.00 226 ILE A C 1
ATOM 1776 O O . ILE A 1 226 ? 25.502 -7.383 -43.287 1.00 47.00 226 ILE A O 1
ATOM 1780 N N . PHE A 1 227 ? 25.085 -9.533 -43.752 1.00 48.50 227 PHE A N 1
ATOM 1781 C CA . PHE A 1 227 ? 24.109 -9.239 -44.801 1.00 48.50 227 PHE A CA 1
ATOM 1782 C C . PHE A 1 227 ? 22.917 -10.192 -44.753 1.00 48.50 227 PHE A C 1
ATOM 1784 O O . PHE A 1 227 ? 23.043 -11.311 -45.225 1.00 48.50 227 PHE A O 1
ATOM 1791 N N . VAL A 1 228 ? 21.777 -9.703 -44.224 1.00 43.59 228 VAL A N 1
ATOM 1792 C CA . VAL A 1 228 ? 20.415 -9.791 -44.816 1.00 43.59 228 VAL A CA 1
ATOM 1793 C C . VAL A 1 228 ? 19.478 -8.713 -44.199 1.00 43.59 228 VAL A C 1
ATOM 1795 O O . VAL A 1 228 ? 18.399 -9.044 -43.739 1.00 43.59 228 VAL A O 1
ATOM 1798 N N . ILE A 1 229 ? 19.821 -7.414 -44.112 1.00 43.62 229 ILE A N 1
ATOM 1799 C CA . ILE A 1 229 ? 18.792 -6.376 -43.798 1.00 43.62 229 ILE A CA 1
ATOM 1800 C C . ILE A 1 229 ? 19.105 -5.023 -44.469 1.00 43.62 229 ILE A C 1
ATOM 1802 O O . ILE A 1 229 ? 19.206 -4.000 -43.796 1.00 43.62 229 ILE A O 1
ATOM 1806 N N . SER A 1 230 ? 19.263 -4.989 -45.796 1.00 43.69 230 SER A N 1
ATOM 1807 C CA . SER A 1 230 ? 19.450 -3.718 -46.533 1.00 43.69 230 SER A CA 1
ATOM 1808 C C . SER A 1 230 ? 18.751 -3.665 -47.897 1.00 43.69 230 SER A C 1
ATOM 1810 O O . SER A 1 230 ? 19.212 -2.972 -48.796 1.00 43.69 230 SER A O 1
ATOM 1812 N N . ALA A 1 231 ? 17.618 -4.353 -48.062 1.00 44.34 231 ALA A N 1
ATOM 1813 C CA . ALA A 1 231 ? 16.748 -4.139 -49.228 1.00 44.34 231 ALA A CA 1
ATOM 1814 C C . ALA A 1 231 ? 15.527 -3.244 -48.922 1.00 44.34 231 ALA A C 1
ATOM 1816 O O . ALA A 1 231 ? 14.990 -2.619 -49.830 1.00 44.34 231 ALA A O 1
ATOM 1817 N N . GLU A 1 232 ? 15.106 -3.108 -47.658 1.00 46.94 232 GLU A N 1
ATOM 1818 C CA . GLU A 1 232 ? 13.848 -2.411 -47.318 1.00 46.94 232 GLU A CA 1
ATOM 1819 C C . GLU A 1 232 ? 13.997 -0.936 -46.911 1.00 46.94 232 GLU A C 1
ATOM 1821 O O . GLU A 1 232 ? 13.008 -0.207 -46.892 1.00 46.94 232 GLU A O 1
ATOM 1826 N N . LEU A 1 233 ? 15.210 -0.452 -46.618 1.00 45.00 233 LEU A N 1
ATOM 1827 C CA . LEU A 1 233 ? 15.433 0.951 -46.217 1.00 45.00 233 LEU A CA 1
ATOM 1828 C C . LEU A 1 233 ? 15.860 1.872 -47.371 1.00 45.00 233 LEU A C 1
ATOM 1830 O O . LEU A 1 233 ? 15.908 3.085 -47.194 1.00 45.00 233 LEU A O 1
ATOM 1834 N N . CYS A 1 234 ? 16.095 1.309 -48.558 1.00 40.81 234 CYS A N 1
ATOM 1835 C CA . CYS A 1 234 ? 16.403 2.041 -49.786 1.00 40.81 234 CYS A CA 1
ATOM 1836 C C . CYS A 1 234 ? 15.299 1.848 -50.835 1.00 40.81 234 CYS A C 1
ATOM 1838 O O . CYS A 1 234 ? 15.583 1.558 -51.994 1.00 40.81 234 CYS A O 1
ATOM 1840 N N . THR A 1 235 ? 14.024 1.997 -50.467 1.00 45.69 235 THR A N 1
ATOM 1841 C CA . THR A 1 235 ? 13.016 2.270 -51.500 1.00 45.69 235 THR A CA 1
ATOM 1842 C C . THR A 1 235 ? 13.146 3.735 -51.925 1.00 45.69 235 THR A C 1
ATOM 1844 O O . THR A 1 235 ? 13.018 4.606 -51.059 1.00 45.69 235 THR A O 1
ATOM 1847 N N . PRO A 1 236 ? 13.388 4.032 -53.215 1.00 45.06 236 PRO A N 1
ATOM 1848 C CA . PRO A 1 236 ? 13.434 5.403 -53.710 1.00 45.06 236 PRO A CA 1
ATOM 1849 C C . PRO A 1 236 ? 12.106 6.132 -53.435 1.00 45.06 236 PRO A C 1
ATOM 1851 O O . PRO A 1 236 ? 11.061 5.481 -53.298 1.00 45.06 236 PRO A O 1
ATOM 1854 N N . PRO A 1 237 ? 12.119 7.475 -53.344 1.00 42.78 237 PRO A N 1
ATOM 1855 C CA . PRO A 1 237 ? 10.917 8.269 -53.119 1.00 42.78 237 PRO A CA 1
ATOM 1856 C C . PRO A 1 237 ? 9.811 7.887 -54.114 1.00 42.78 237 PRO A C 1
ATOM 1858 O O . PRO A 1 237 ? 10.051 7.685 -55.306 1.00 42.78 237 PRO A O 1
ATOM 1861 N N . LYS A 1 238 ? 8.579 7.775 -53.602 1.00 52.59 238 LYS A N 1
ATOM 1862 C CA . LYS A 1 238 ? 7.378 7.258 -54.289 1.00 52.59 238 LYS A CA 1
ATOM 1863 C C . LYS A 1 238 ? 6.951 8.043 -55.547 1.00 52.59 238 LYS A C 1
ATOM 1865 O O . LYS A 1 238 ? 5.958 7.669 -56.169 1.00 52.59 238 LYS A O 1
ATOM 1870 N N . ASP A 1 239 ? 7.686 9.072 -55.961 1.00 49.97 239 ASP A N 1
ATOM 1871 C CA . ASP A 1 239 ? 7.322 9.951 -57.076 1.00 49.97 239 ASP A CA 1
ATOM 1872 C C . ASP A 1 239 ? 7.791 9.483 -58.465 1.00 49.97 239 ASP A C 1
ATOM 1874 O O . ASP A 1 239 ? 7.300 10.000 -59.466 1.00 49.97 239 ASP A O 1
ATOM 1878 N N . ILE A 1 240 ? 8.607 8.426 -58.583 1.00 50.34 240 ILE A N 1
ATOM 1879 C CA . ILE A 1 240 ? 8.962 7.870 -59.912 1.00 50.34 240 ILE A CA 1
ATOM 1880 C C . ILE A 1 240 ? 7.742 7.227 -60.610 1.00 50.34 240 ILE A C 1
ATOM 1882 O O . ILE A 1 240 ? 7.674 7.155 -61.837 1.00 50.34 240 ILE A O 1
ATOM 1886 N N . LYS A 1 241 ? 6.693 6.847 -59.863 1.00 48.50 241 LYS A N 1
ATOM 1887 C CA . LYS A 1 241 ? 5.453 6.298 -60.445 1.00 48.50 241 LYS A CA 1
ATOM 1888 C C . LYS A 1 241 ? 4.619 7.314 -61.239 1.00 48.50 241 LYS A C 1
ATOM 1890 O O . LYS A 1 241 ? 3.678 6.897 -61.910 1.00 48.50 241 LYS A O 1
ATOM 1895 N N . LYS A 1 242 ? 4.941 8.614 -61.200 1.00 55.09 242 LYS A N 1
ATOM 1896 C CA . LYS A 1 242 ? 4.262 9.639 -62.016 1.00 55.09 242 LYS A CA 1
ATOM 1897 C C . LYS A 1 242 ? 4.816 9.769 -63.442 1.00 55.09 242 LYS A C 1
ATOM 1899 O O . LYS A 1 242 ? 4.198 10.466 -64.236 1.00 55.09 242 LYS A O 1
ATOM 1904 N N . MET A 1 243 ? 5.923 9.097 -63.781 1.00 47.88 243 MET A N 1
ATOM 1905 C CA . MET A 1 243 ? 6.567 9.210 -65.103 1.00 47.88 243 MET A CA 1
ATOM 1906 C C . MET A 1 243 ? 6.428 7.980 -66.012 1.00 47.88 243 MET A C 1
ATOM 1908 O O . MET A 1 243 ? 6.986 7.966 -67.103 1.00 47.88 243 MET A O 1
ATOM 1912 N N . LEU A 1 244 ? 5.662 6.961 -65.615 1.00 55.50 244 LEU A N 1
ATOM 1913 C CA . LEU A 1 244 ? 5.370 5.825 -66.494 1.00 55.50 244 LEU A CA 1
ATOM 1914 C C . LEU A 1 244 ? 4.031 6.032 -67.224 1.00 55.50 244 LEU A C 1
ATOM 1916 O O . LEU A 1 244 ? 3.061 6.462 -66.591 1.00 55.50 244 LEU A O 1
ATOM 1920 N N . PRO A 1 245 ? 3.941 5.715 -68.531 1.00 47.97 245 PRO A N 1
ATOM 1921 C CA . PRO A 1 245 ? 2.692 5.807 -69.276 1.00 47.97 245 PRO A CA 1
ATOM 1922 C C . PRO A 1 245 ? 1.616 4.932 -68.620 1.00 47.97 245 PRO A C 1
ATOM 1924 O O . PRO A 1 245 ? 1.844 3.772 -68.271 1.00 47.97 245 PRO A O 1
ATOM 1927 N N . ARG A 1 246 ? 0.433 5.521 -68.411 1.00 45.56 246 ARG A N 1
ATOM 1928 C CA . ARG A 1 246 ? -0.723 4.865 -67.789 1.00 45.56 246 ARG A CA 1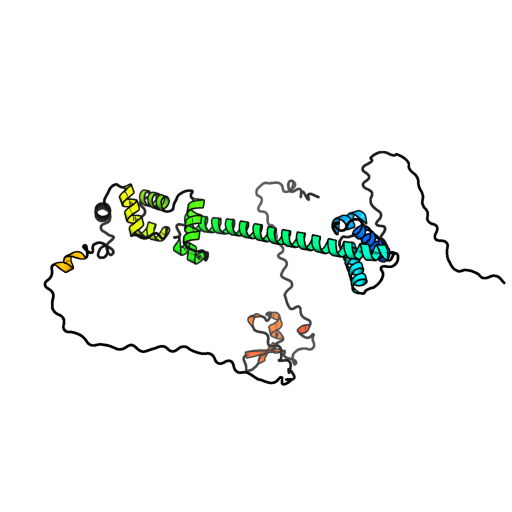
ATOM 1929 C C . ARG A 1 246 ? -1.148 3.661 -68.630 1.00 45.56 246 ARG A C 1
ATOM 1931 O O . ARG A 1 246 ? -1.783 3.820 -69.666 1.00 45.56 246 ARG A O 1
ATOM 1938 N N . VAL A 1 247 ? -0.858 2.455 -68.148 1.00 53.66 247 VAL A N 1
ATOM 1939 C CA . VAL A 1 247 ? -1.499 1.233 -68.645 1.00 53.66 247 VAL A CA 1
ATOM 1940 C C . VAL A 1 247 ? -2.964 1.269 -68.205 1.00 53.66 247 VAL A C 1
ATOM 1942 O O . VAL A 1 247 ? -3.272 1.155 -67.017 1.00 53.66 247 VAL A O 1
ATOM 1945 N N . ILE A 1 248 ? -3.860 1.467 -69.171 1.00 48.28 248 ILE A N 1
ATOM 1946 C CA . ILE A 1 248 ? -5.313 1.401 -69.001 1.00 48.28 248 ILE A CA 1
ATOM 1947 C C . ILE A 1 248 ? -5.663 -0.025 -68.557 1.00 48.28 248 ILE A C 1
ATOM 1949 O O . ILE A 1 248 ? -5.470 -0.980 -69.306 1.00 48.28 248 ILE A O 1
ATOM 1953 N N . ARG A 1 249 ? -6.150 -0.186 -67.321 1.00 52.62 249 ARG A N 1
ATOM 1954 C CA . ARG A 1 249 ? -6.740 -1.449 -66.852 1.00 52.62 249 ARG A CA 1
ATOM 1955 C C . ARG A 1 249 ? -8.257 -1.418 -67.064 1.00 52.62 249 ARG A C 1
ATOM 1957 O O . ARG A 1 249 ? -8.867 -0.387 -66.784 1.00 52.62 249 ARG A O 1
ATOM 1964 N N . PRO A 1 250 ? -8.870 -2.531 -67.503 1.00 53.22 250 PRO A N 1
ATOM 1965 C CA . PRO A 1 250 ? -10.315 -2.624 -67.658 1.00 53.22 250 PRO A CA 1
ATOM 1966 C C . PRO A 1 250 ? -11.031 -2.655 -66.292 1.00 53.22 250 PRO A C 1
ATOM 1968 O O . PRO A 1 250 ? -10.450 -3.116 -65.301 1.00 53.22 250 PRO A O 1
ATOM 1971 N N . PRO A 1 251 ? -12.291 -2.187 -66.225 1.00 47.12 251 PRO A N 1
ATOM 1972 C CA . PRO A 1 251 ? -13.057 -2.113 -64.987 1.00 47.12 251 PRO A CA 1
ATOM 1973 C C . PRO A 1 251 ? -13.443 -3.517 -64.506 1.00 47.12 251 PRO A C 1
ATOM 1975 O O . PRO A 1 251 ? -14.182 -4.234 -65.178 1.00 47.12 251 PRO A O 1
ATOM 1978 N N . LYS A 1 252 ? -12.967 -3.917 -63.321 1.00 45.09 252 LYS A N 1
ATOM 1979 C CA . LYS A 1 252 ? -13.482 -5.101 -62.620 1.00 45.09 252 LYS A CA 1
ATOM 1980 C C . LYS A 1 252 ? -14.552 -4.689 -61.611 1.00 45.09 252 LYS A C 1
ATOM 1982 O O . LYS A 1 252 ? -14.250 -4.129 -60.564 1.00 45.09 252 LYS A O 1
ATOM 1987 N N . SER A 1 253 ? -15.787 -4.947 -62.034 1.00 46.12 253 SER A N 1
ATOM 1988 C CA . SER A 1 253 ? -16.947 -5.454 -61.291 1.00 46.12 253 SER A CA 1
ATOM 1989 C C . SER A 1 253 ? -16.992 -5.268 -59.768 1.00 46.12 253 SER A C 1
ATOM 1991 O O . SER A 1 253 ? -16.225 -5.868 -59.015 1.00 46.12 253 SER A O 1
ATOM 1993 N N . PHE A 1 254 ? -18.025 -4.527 -59.369 1.00 46.59 254 PHE A N 1
ATOM 1994 C CA . PHE A 1 254 ? -18.718 -4.539 -58.085 1.00 46.59 254 PHE A CA 1
ATOM 1995 C C . PHE A 1 254 ? -18.764 -5.922 -57.412 1.00 46.59 254 PHE A C 1
ATOM 1997 O O . PHE A 1 254 ? -19.193 -6.902 -58.014 1.00 46.59 254 PHE A O 1
ATOM 2004 N N . SER A 1 255 ? -18.426 -5.959 -56.123 1.00 41.88 255 SER A N 1
ATOM 2005 C CA . SER A 1 255 ? -18.789 -7.040 -55.205 1.00 41.88 255 SER A CA 1
ATOM 2006 C C . SER A 1 255 ? -19.421 -6.405 -53.975 1.00 41.88 255 SER A C 1
ATOM 2008 O O . SER A 1 255 ? -18.803 -5.582 -53.301 1.00 41.88 255 SER A O 1
ATOM 2010 N N . MET A 1 256 ? -20.681 -6.760 -53.749 1.00 39.91 256 MET A N 1
ATOM 2011 C CA . MET A 1 256 ? -21.585 -6.167 -52.776 1.00 39.91 256 MET A CA 1
ATOM 2012 C C . MET A 1 256 ? -21.212 -6.452 -51.319 1.00 39.91 256 MET A C 1
ATOM 2014 O O . MET A 1 256 ? -20.644 -7.486 -50.977 1.00 39.91 256 MET A O 1
ATOM 2018 N N . ALA A 1 257 ? -21.622 -5.508 -50.474 1.00 47.53 257 ALA A N 1
ATOM 2019 C CA . ALA A 1 257 ? -21.711 -5.622 -49.032 1.00 47.53 257 ALA A CA 1
ATOM 2020 C C . ALA A 1 257 ? -22.575 -6.818 -48.602 1.00 47.53 257 ALA A C 1
ATOM 2022 O O . ALA A 1 257 ? -23.651 -7.042 -49.155 1.00 47.53 257 ALA A O 1
ATOM 2023 N N . VAL A 1 258 ? -22.140 -7.516 -47.551 1.00 43.53 258 VAL A N 1
ATOM 2024 C CA . VAL A 1 258 ? -23.013 -8.364 -46.736 1.00 43.53 258 VAL A CA 1
ATOM 2025 C C . VAL A 1 258 ? -22.875 -7.939 -45.277 1.00 43.53 258 VAL A C 1
ATOM 2027 O O . VAL A 1 258 ? -21.787 -7.719 -44.749 1.00 43.53 258 VAL A O 1
ATOM 2030 N N . SER A 1 259 ? -24.050 -7.745 -44.704 1.00 47.91 259 SER A N 1
ATOM 2031 C CA . SER A 1 259 ? -24.453 -7.048 -43.494 1.00 47.91 259 SER A CA 1
ATOM 2032 C C . SER A 1 259 ? -24.217 -7.793 -42.175 1.00 47.91 259 SER A C 1
ATOM 2034 O O . SER A 1 259 ? -24.235 -9.019 -42.116 1.00 47.91 259 SER A O 1
ATOM 2036 N N . GLU A 1 260 ? -24.087 -6.990 -41.114 1.00 45.62 260 GLU A N 1
ATOM 2037 C CA . GLU A 1 260 ? -24.692 -7.128 -39.776 1.00 45.62 260 GLU A CA 1
ATOM 2038 C C . GLU A 1 260 ? -25.308 -8.479 -39.365 1.00 45.62 260 GLU A C 1
ATOM 2040 O O . GLU A 1 260 ? -26.334 -8.895 -39.894 1.00 45.62 260 GLU A O 1
ATOM 2045 N N . ILE A 1 261 ? -24.807 -9.041 -38.253 1.00 42.94 261 ILE A N 1
ATOM 2046 C CA . ILE A 1 261 ? -25.622 -9.829 -37.313 1.00 42.94 261 ILE A CA 1
ATOM 2047 C C . ILE A 1 261 ? -25.297 -9.383 -35.880 1.00 42.94 261 ILE A C 1
ATOM 2049 O O . ILE A 1 261 ? -24.299 -9.786 -35.279 1.00 42.94 261 ILE A O 1
ATOM 2053 N N . ARG A 1 262 ? -26.172 -8.539 -35.321 1.00 40.56 262 ARG A N 1
ATOM 2054 C CA . ARG A 1 262 ? -26.230 -8.214 -33.889 1.00 40.56 262 ARG A CA 1
ATOM 2055 C C . ARG A 1 262 ? -26.892 -9.381 -33.149 1.00 40.56 262 ARG A C 1
ATOM 2057 O O . ARG A 1 262 ? -28.014 -9.759 -33.474 1.00 40.56 262 ARG A O 1
ATOM 2064 N N . ARG A 1 263 ? -26.230 -9.944 -32.133 1.00 46.09 263 ARG A N 1
ATOM 2065 C CA . ARG A 1 263 ? -26.846 -10.909 -31.205 1.00 46.09 263 ARG A CA 1
ATOM 2066 C C . ARG A 1 263 ? -27.563 -10.162 -30.084 1.00 46.09 263 ARG A C 1
ATOM 2068 O O . ARG A 1 263 ? -26.921 -9.586 -29.213 1.00 46.09 263 ARG A O 1
ATOM 2075 N N . ILE A 1 264 ? -28.890 -10.216 -30.108 1.00 38.75 264 ILE A N 1
ATOM 2076 C CA . ILE A 1 264 ? -29.772 -9.860 -28.995 1.00 38.75 264 ILE A CA 1
ATOM 2077 C C . ILE A 1 264 ? -29.877 -11.098 -28.093 1.00 38.75 264 ILE A C 1
ATOM 2079 O O . ILE A 1 264 ? -30.307 -12.157 -28.547 1.00 38.75 264 ILE A O 1
ATOM 2083 N N . SER A 1 265 ? -29.471 -10.993 -26.826 1.00 48.38 265 SER A N 1
ATOM 2084 C CA . SER A 1 265 ? -29.713 -12.026 -25.815 1.00 48.38 265 SER A CA 1
ATOM 2085 C C . SER A 1 265 ? -31.060 -11.782 -25.133 1.00 48.38 265 SER A C 1
ATOM 2087 O O . SER A 1 265 ? -31.267 -10.810 -24.412 1.00 48.38 265 SER A O 1
ATOM 2089 N N . THR A 1 266 ? -31.994 -12.697 -25.367 1.00 46.34 266 THR A N 1
ATOM 2090 C CA . THR A 1 266 ? -33.304 -12.759 -24.718 1.00 46.34 266 THR A CA 1
ATOM 2091 C C . THR A 1 266 ? -33.171 -13.231 -23.269 1.00 46.34 266 THR A C 1
ATOM 2093 O O . THR A 1 266 ? -32.741 -14.358 -23.014 1.00 46.34 266 THR A O 1
ATOM 2096 N N . ILE A 1 267 ? -33.585 -12.389 -22.322 1.00 44.31 267 ILE A N 1
ATOM 2097 C CA . ILE A 1 267 ? -33.824 -12.746 -20.919 1.00 44.31 267 ILE A CA 1
ATOM 2098 C C . ILE A 1 267 ? -35.164 -13.494 -20.846 1.00 44.31 267 ILE A C 1
ATOM 2100 O O . ILE A 1 267 ? -36.184 -12.968 -21.284 1.00 44.31 267 ILE A O 1
ATOM 2104 N N . LYS A 1 268 ? -35.181 -14.715 -20.295 1.00 51.31 268 LYS A N 1
ATOM 2105 C CA . LYS A 1 268 ? -36.426 -15.437 -19.978 1.00 51.31 268 LYS A CA 1
ATOM 2106 C C . LYS A 1 268 ? -36.925 -15.046 -18.579 1.00 51.31 268 LYS A C 1
ATOM 2108 O O . LYS A 1 268 ? -36.160 -15.203 -17.626 1.00 51.31 268 LYS A O 1
ATOM 2113 N N . PRO A 1 269 ? -38.186 -14.608 -18.417 1.00 48.84 269 PRO A N 1
ATOM 2114 C CA . PRO A 1 269 ? -38.806 -14.450 -17.111 1.00 48.84 269 PRO A CA 1
ATOM 2115 C C . PRO A 1 269 ? -39.460 -15.764 -16.652 1.00 48.84 269 PRO A C 1
ATOM 2117 O O . PRO A 1 269 ? -40.102 -16.458 -17.435 1.00 48.84 269 PRO A O 1
ATOM 2120 N N . GLY A 1 270 ? -39.332 -16.067 -15.358 1.00 48.44 270 GLY A N 1
ATOM 2121 C CA . GLY A 1 270 ? -40.228 -16.983 -14.645 1.00 48.44 270 GLY A CA 1
ATOM 2122 C C . GLY A 1 270 ? -39.757 -18.434 -14.514 1.00 48.44 270 GLY A C 1
ATOM 2123 O O . GLY A 1 270 ? -40.050 -19.272 -15.357 1.00 48.44 270 GLY A O 1
ATOM 2124 N N . THR A 1 271 ? -39.160 -18.771 -13.367 1.00 44.19 271 THR A N 1
ATOM 2125 C CA . THR A 1 271 ? -39.272 -20.131 -12.811 1.00 44.19 271 THR A CA 1
ATOM 2126 C C . THR A 1 271 ? -39.497 -20.069 -11.306 1.00 44.19 271 THR A C 1
ATOM 2128 O O . THR A 1 271 ? -38.705 -19.500 -10.555 1.00 44.19 271 THR A O 1
ATOM 2131 N N . LEU A 1 272 ? -40.630 -20.649 -10.916 1.00 43.56 272 LEU A N 1
ATOM 2132 C CA . LEU A 1 272 ? -41.199 -20.758 -9.580 1.00 43.56 272 LEU A CA 1
ATOM 2133 C C . LEU A 1 272 ? -40.276 -21.498 -8.597 1.00 43.56 272 LEU A C 1
ATOM 2135 O O . LEU A 1 272 ? -39.612 -22.479 -8.937 1.00 43.56 272 LEU A O 1
ATOM 2139 N N . LYS A 1 273 ? -40.276 -21.027 -7.345 1.00 50.16 273 LYS A N 1
ATOM 2140 C CA . LYS A 1 273 ? -39.573 -21.608 -6.194 1.00 50.16 273 LYS A CA 1
ATOM 2141 C C . LYS A 1 273 ? -40.164 -22.980 -5.836 1.00 50.16 273 LYS A C 1
ATOM 2143 O O . LYS A 1 273 ? -41.148 -23.062 -5.112 1.00 50.16 273 LYS A O 1
ATOM 2148 N N . GLY A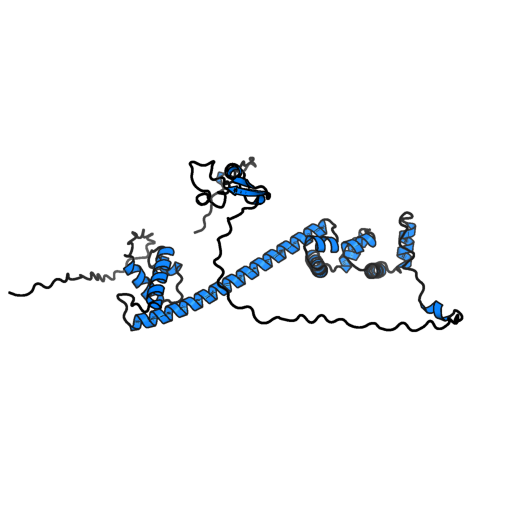 1 274 ? -39.529 -24.052 -6.306 1.00 43.62 274 GLY A N 1
ATOM 2149 C CA . GLY A 1 274 ? -39.740 -25.416 -5.815 1.00 43.62 274 GLY A CA 1
ATOM 2150 C C . GLY A 1 274 ? -38.692 -25.790 -4.764 1.00 43.62 274 GLY A C 1
ATOM 2151 O O . GLY A 1 274 ? -37.497 -25.847 -5.056 1.00 43.62 274 GLY A O 1
ATOM 2152 N N . SER A 1 275 ? -39.135 -26.054 -3.538 1.00 52.28 275 SER A N 1
ATOM 2153 C CA . SER A 1 275 ? -38.339 -26.516 -2.397 1.00 52.28 275 SER A CA 1
ATOM 2154 C C . SER A 1 275 ? -37.762 -27.923 -2.629 1.00 52.28 275 SER A C 1
ATOM 2156 O O . SER A 1 275 ? -38.313 -28.940 -2.212 1.00 52.28 275 SER A O 1
ATOM 2158 N N . LYS A 1 276 ? -36.596 -28.011 -3.281 1.00 48.47 276 LYS A N 1
ATOM 2159 C CA . LYS A 1 276 ? -35.825 -29.263 -3.343 1.00 48.47 276 LYS A CA 1
ATOM 2160 C C . LYS A 1 276 ? -35.167 -29.535 -1.991 1.00 48.47 276 LYS A C 1
ATOM 2162 O O . LYS A 1 276 ? -34.226 -28.845 -1.606 1.00 48.47 276 LYS A O 1
ATOM 2167 N N . LYS A 1 277 ? -35.614 -30.594 -1.304 1.00 53.03 277 LYS A N 1
ATOM 2168 C CA . LYS A 1 277 ? -34.852 -31.253 -0.229 1.00 53.03 277 LYS A CA 1
ATOM 2169 C C . LYS A 1 277 ? -33.455 -31.588 -0.761 1.00 53.03 277 LYS A C 1
ATOM 2171 O O . LYS A 1 277 ? -33.286 -32.497 -1.574 1.00 53.03 277 LYS A O 1
ATOM 2176 N N . ILE A 1 278 ? -32.454 -30.834 -0.314 1.00 50.78 278 ILE A N 1
ATOM 2177 C CA . ILE A 1 278 ? -31.045 -31.069 -0.627 1.00 50.78 278 ILE A CA 1
ATOM 2178 C C . ILE A 1 278 ? -30.637 -32.361 0.088 1.00 50.78 278 ILE A C 1
ATOM 2180 O O . ILE A 1 278 ? -30.317 -32.356 1.275 1.00 50.78 278 ILE A O 1
ATOM 2184 N N . ARG A 1 279 ? -30.649 -33.493 -0.627 1.00 53.91 279 ARG A N 1
ATOM 2185 C CA . ARG A 1 279 ? -29.873 -34.667 -0.213 1.00 53.91 279 ARG A CA 1
ATOM 2186 C C . ARG A 1 279 ? -28.410 -34.223 -0.175 1.00 53.91 279 ARG A C 1
ATOM 2188 O O . ARG A 1 279 ? -27.849 -33.882 -1.216 1.00 53.91 279 ARG A O 1
ATOM 2195 N N . ARG A 1 280 ? -27.815 -34.154 1.024 1.00 50.47 280 ARG A N 1
ATOM 2196 C CA . ARG A 1 280 ? -26.394 -33.821 1.212 1.00 50.47 280 ARG A CA 1
ATOM 2197 C C . ARG A 1 280 ? -25.567 -34.775 0.345 1.00 50.47 280 ARG A C 1
ATOM 2199 O O . ARG A 1 280 ? -25.566 -35.980 0.585 1.00 50.47 280 ARG A O 1
ATOM 2206 N N . LYS A 1 281 ? -24.914 -34.248 -0.696 1.00 50.84 281 LYS A N 1
ATOM 2207 C CA . LYS A 1 281 ? -23.955 -35.016 -1.500 1.00 50.84 281 LYS A CA 1
ATOM 2208 C C . LYS A 1 281 ? -22.860 -35.529 -0.561 1.00 50.84 281 LYS A C 1
ATOM 2210 O O . LYS A 1 281 ? -22.375 -34.762 0.271 1.00 50.84 281 LYS A O 1
ATOM 2215 N N . ARG A 1 282 ? -22.485 -36.807 -0.690 1.00 51.09 282 ARG A N 1
ATOM 2216 C CA . ARG A 1 282 ? -21.310 -37.365 -0.004 1.00 51.09 282 ARG A CA 1
ATOM 2217 C C . ARG A 1 282 ? -20.104 -36.485 -0.349 1.00 51.09 282 ARG A C 1
ATOM 2219 O O . ARG A 1 282 ? -19.900 -36.160 -1.518 1.00 51.09 282 ARG A O 1
ATOM 2226 N N . SER A 1 283 ? -19.365 -36.043 0.662 1.00 51.59 283 SER A N 1
ATOM 2227 C CA . SER A 1 283 ? -18.171 -35.219 0.489 1.00 51.59 283 SER A CA 1
ATOM 2228 C C . SER A 1 283 ? -17.103 -36.028 -0.245 1.00 51.59 283 SER A C 1
ATOM 2230 O O . SER A 1 283 ? -16.479 -36.899 0.349 1.00 51.59 283 SER A O 1
ATOM 2232 N N . SER A 1 284 ? -16.913 -35.763 -1.537 1.00 54.19 284 SER A N 1
ATOM 2233 C CA . SER A 1 284 ? -15.785 -36.288 -2.309 1.00 54.19 284 SER A CA 1
ATOM 2234 C C . SER A 1 284 ? -14.586 -35.354 -2.142 1.00 54.19 284 SER A C 1
ATOM 2236 O O . SER A 1 284 ? -14.712 -34.157 -2.414 1.00 54.19 284 SER A O 1
ATOM 2238 N N . ILE A 1 285 ? -13.438 -35.880 -1.717 1.00 60.28 285 ILE A N 1
ATOM 2239 C CA . ILE A 1 285 ? -12.175 -35.133 -1.630 1.00 60.28 285 ILE A CA 1
ATOM 2240 C C . ILE A 1 285 ? -11.314 -35.478 -2.854 1.00 60.28 285 ILE A C 1
ATOM 2242 O O . ILE A 1 285 ? -11.291 -36.623 -3.295 1.00 60.28 285 ILE A O 1
ATOM 2246 N N . SER A 1 286 ? -10.644 -34.479 -3.441 1.00 59.59 286 SER A N 1
ATOM 2247 C CA . SER A 1 286 ? -9.712 -34.699 -4.554 1.00 59.59 286 SER A CA 1
ATOM 2248 C C . SER A 1 286 ? -8.401 -35.315 -4.062 1.00 59.59 286 SER A C 1
ATOM 2250 O O . SER A 1 286 ? -7.931 -34.988 -2.973 1.00 59.59 286 SER A O 1
ATOM 2252 N N . THR A 1 287 ? -7.765 -36.136 -4.897 1.00 58.84 287 THR A N 1
ATOM 2253 C CA . THR A 1 287 ? -6.464 -36.786 -4.634 1.00 58.84 287 THR A CA 1
ATOM 2254 C C . THR A 1 287 ? -5.377 -35.814 -4.190 1.00 58.84 287 THR A C 1
ATOM 2256 O O . THR A 1 287 ? -4.635 -36.088 -3.258 1.00 58.84 287 THR A O 1
ATOM 2259 N N . THR A 1 288 ? -5.338 -34.623 -4.786 1.00 60.62 288 THR A N 1
ATOM 2260 C CA . THR A 1 288 ? -4.397 -33.547 -4.438 1.00 60.62 288 THR A CA 1
ATOM 2261 C C . THR A 1 288 ? -4.556 -32.983 -3.027 1.00 60.62 288 THR A C 1
ATOM 2263 O O . THR A 1 288 ? -3.677 -32.262 -2.563 1.00 60.62 288 THR A O 1
ATOM 2266 N N . LYS A 1 289 ? -5.675 -33.256 -2.349 1.00 59.06 289 LYS A N 1
ATOM 2267 C CA . LYS A 1 289 ? -5.981 -32.728 -1.013 1.00 59.06 289 LYS A CA 1
ATOM 2268 C C . LYS A 1 289 ? -5.971 -33.796 0.080 1.00 59.06 289 LYS A C 1
ATOM 2270 O O . LYS A 1 289 ? -6.100 -33.431 1.247 1.00 59.06 289 LYS A O 1
ATOM 2275 N N . LEU A 1 290 ? -5.836 -35.079 -0.265 1.00 63.09 290 LEU A N 1
ATOM 2276 C CA . LEU A 1 290 ? -5.724 -36.143 0.729 1.00 63.09 290 LEU A CA 1
ATOM 2277 C C . LEU A 1 290 ? -4.265 -36.244 1.193 1.00 63.09 290 LEU A C 1
ATOM 2279 O O . LEU A 1 290 ? -3.351 -36.368 0.382 1.00 63.09 290 LEU A O 1
ATOM 2283 N N . ALA A 1 291 ? -4.035 -36.175 2.503 1.00 65.88 291 ALA A N 1
ATOM 2284 C CA . ALA A 1 291 ? -2.717 -36.467 3.054 1.00 65.88 291 ALA A CA 1
ATOM 2285 C C . ALA A 1 291 ? -2.389 -37.955 2.838 1.00 65.88 291 ALA A C 1
ATOM 2287 O O . ALA A 1 291 ? -3.262 -38.803 2.998 1.00 65.88 291 ALA A O 1
ATOM 2288 N N . HIS A 1 292 ? -1.132 -38.278 2.524 1.00 64.31 292 HIS A N 1
ATOM 2289 C CA . HIS A 1 292 ? -0.707 -39.639 2.166 1.00 64.31 292 HIS A CA 1
ATOM 2290 C C . HIS A 1 292 ? -1.066 -40.699 3.226 1.00 64.31 292 HIS A C 1
ATOM 2292 O O . HIS A 1 292 ? -1.406 -41.825 2.880 1.00 64.31 292 HIS A O 1
ATOM 2298 N N . TRP A 1 293 ? -1.031 -40.356 4.517 1.00 64.81 293 TRP A N 1
ATOM 2299 C CA . TRP A 1 293 ? -1.398 -41.275 5.604 1.00 64.81 293 TRP A CA 1
ATOM 2300 C C . TRP A 1 293 ? -2.911 -41.512 5.721 1.00 64.81 293 TRP A C 1
ATOM 2302 O O . TRP A 1 293 ? -3.320 -42.502 6.307 1.00 64.81 293 TRP A O 1
ATOM 2312 N N . ASN A 1 294 ? -3.742 -40.644 5.134 1.00 68.81 294 ASN A N 1
ATOM 2313 C CA . ASN A 1 294 ? -5.188 -40.850 5.055 1.00 68.81 294 ASN A CA 1
ATOM 2314 C C . ASN A 1 294 ? -5.586 -41.768 3.891 1.00 68.81 294 ASN A C 1
ATOM 2316 O O . ASN A 1 294 ? -6.725 -42.223 3.870 1.00 68.81 294 ASN A O 1
ATOM 2320 N N . ASN A 1 295 ? -4.690 -42.068 2.940 1.00 67.62 295 ASN A N 1
ATOM 2321 C CA . ASN A 1 295 ? -5.011 -42.943 1.804 1.00 67.62 295 ASN A CA 1
ATOM 2322 C C . ASN A 1 295 ? -5.408 -44.361 2.242 1.00 67.62 295 ASN A C 1
ATOM 2324 O O . ASN A 1 295 ? -6.177 -45.004 1.542 1.00 67.62 295 ASN A O 1
ATOM 2328 N N . SER A 1 296 ? -4.939 -44.837 3.399 1.00 71.00 296 SER A N 1
ATOM 2329 C CA . SER A 1 296 ? -5.299 -46.157 3.934 1.00 71.00 296 SER A CA 1
ATOM 2330 C C . SER A 1 296 ? -6.770 -46.279 4.351 1.00 71.00 296 SER A C 1
ATOM 2332 O O . SER A 1 296 ? -7.259 -47.392 4.489 1.00 71.00 296 SER A O 1
ATOM 2334 N N . HIS A 1 297 ? -7.478 -45.161 4.553 1.00 72.12 297 HIS A N 1
ATOM 2335 C CA . HIS A 1 297 ? -8.869 -45.139 5.028 1.00 72.12 297 HIS A CA 1
ATOM 2336 C C . HIS A 1 297 ? -9.904 -44.891 3.918 1.00 72.12 297 HIS A C 1
ATOM 2338 O O . HIS A 1 297 ? -11.106 -44.822 4.186 1.00 72.12 297 HIS A O 1
ATOM 2344 N N . TYR A 1 298 ? -9.457 -44.704 2.674 1.00 74.38 298 TYR A N 1
ATOM 2345 C CA . TYR A 1 298 ? -10.333 -44.443 1.538 1.00 74.38 298 TYR A CA 1
ATOM 2346 C C . TYR A 1 298 ? -10.042 -45.436 0.418 1.00 74.38 298 TYR A C 1
ATOM 2348 O O . TYR A 1 298 ? -8.903 -45.579 -0.015 1.00 74.38 298 TYR A O 1
ATOM 2356 N N . VAL A 1 299 ? -11.091 -46.072 -0.093 1.00 80.75 299 VAL A N 1
ATOM 2357 C CA . VAL A 1 299 ? -11.024 -46.951 -1.262 1.00 80.75 299 VAL A CA 1
ATOM 2358 C C . VAL A 1 299 ? -11.510 -46.168 -2.477 1.00 80.75 299 VAL A C 1
ATOM 2360 O O . VAL A 1 299 ? -12.429 -45.350 -2.389 1.00 80.75 299 VAL A O 1
ATOM 2363 N N . MET A 1 300 ? -10.855 -46.367 -3.616 1.00 81.19 300 MET A N 1
ATOM 2364 C CA . MET A 1 300 ? -11.249 -45.733 -4.869 1.00 81.19 300 MET A CA 1
ATOM 2365 C C . MET A 1 300 ? -12.464 -46.465 -5.453 1.00 81.19 300 MET A C 1
ATOM 2367 O O . MET A 1 300 ? -12.420 -47.678 -5.633 1.00 81.19 300 MET A O 1
ATOM 2371 N N . ASP A 1 301 ? -13.551 -45.739 -5.716 1.00 83.06 301 ASP A N 1
ATOM 2372 C CA . ASP A 1 301 ? -14.734 -46.282 -6.382 1.00 83.06 301 ASP A CA 1
ATOM 2373 C C . ASP A 1 301 ? -14.487 -46.512 -7.884 1.00 83.06 301 ASP A C 1
ATOM 2375 O O . ASP A 1 301 ? -13.507 -46.032 -8.460 1.00 83.06 301 ASP A O 1
ATOM 2379 N N . GLU A 1 302 ? -15.414 -47.214 -8.538 1.00 86.44 302 GLU A N 1
ATOM 2380 C CA . GLU A 1 302 ? -15.383 -47.494 -9.985 1.00 86.44 302 GLU A CA 1
ATOM 2381 C C . GLU A 1 302 ? -15.341 -46.221 -10.856 1.00 86.44 302 GLU A C 1
ATOM 2383 O O . GLU A 1 302 ? -14.984 -46.276 -12.029 1.00 86.44 302 GLU A O 1
ATOM 2388 N N . ASN A 1 303 ? -15.662 -45.055 -10.285 1.00 82.12 303 ASN A N 1
ATOM 2389 C CA . ASN A 1 303 ? -15.643 -43.757 -10.957 1.00 82.12 303 ASN A CA 1
ATOM 2390 C C . ASN A 1 303 ? -14.365 -42.946 -10.656 1.00 82.12 303 ASN A C 1
ATOM 2392 O O . ASN A 1 303 ? -14.313 -41.751 -10.968 1.00 82.12 303 ASN A O 1
ATOM 2396 N N . GLY A 1 304 ? -13.357 -43.550 -10.017 1.00 78.19 304 GLY A N 1
ATOM 2397 C CA . GLY A 1 304 ? -12.090 -42.901 -9.673 1.00 78.19 304 GLY A CA 1
ATOM 2398 C C . GLY A 1 304 ? -12.174 -41.914 -8.502 1.00 78.19 304 GLY A C 1
ATOM 2399 O O . GLY A 1 304 ? -11.313 -41.041 -8.365 1.00 78.19 304 GLY A O 1
ATOM 2400 N N . LYS A 1 305 ? -13.210 -41.993 -7.658 1.00 75.12 305 LYS A N 1
ATOM 2401 C CA . LYS A 1 305 ? -13.377 -41.150 -6.465 1.00 75.12 305 LYS A CA 1
ATOM 2402 C C . LYS A 1 305 ? -13.042 -41.924 -5.200 1.00 75.12 305 LYS A C 1
ATOM 2404 O O . LYS A 1 305 ? -13.512 -43.031 -4.989 1.00 75.12 305 LYS A O 1
ATOM 2409 N N . PHE A 1 306 ? -12.297 -41.289 -4.302 1.00 73.44 306 PHE A N 1
ATOM 2410 C CA . PHE A 1 306 ? -11.994 -41.849 -2.988 1.00 73.44 306 PHE A CA 1
ATOM 2411 C C . PHE A 1 306 ? -13.228 -41.773 -2.082 1.00 73.44 306 PHE A C 1
ATOM 2413 O O . PHE A 1 306 ? -13.707 -40.684 -1.747 1.00 73.44 306 PHE A O 1
ATOM 2420 N N . VAL A 1 307 ? -13.747 -42.937 -1.695 1.00 77.25 307 VAL A N 1
ATOM 2421 C CA . VAL A 1 307 ? -14.874 -43.108 -0.777 1.00 77.25 307 VAL A CA 1
ATOM 2422 C C . VAL A 1 307 ? -14.347 -43.728 0.514 1.00 77.25 307 VAL A C 1
ATOM 2424 O O . VAL A 1 307 ? -13.523 -44.634 0.487 1.00 77.25 307 VAL A O 1
ATOM 2427 N N . PHE A 1 308 ? -14.793 -43.206 1.657 1.00 78.06 308 PHE A N 1
ATOM 2428 C CA . PHE A 1 308 ? -14.398 -43.737 2.960 1.00 78.06 308 PHE A CA 1
ATOM 2429 C C . PHE A 1 308 ? -14.901 -45.174 3.110 1.00 78.06 308 PHE A C 1
ATOM 2431 O O . PHE A 1 308 ? -16.104 -45.420 2.972 1.00 78.06 308 PHE A O 1
ATOM 2438 N N . ASP A 1 309 ? -13.988 -46.094 3.399 1.00 76.06 309 ASP A N 1
ATOM 2439 C CA . ASP A 1 309 ? -14.317 -47.499 3.572 1.00 76.06 309 ASP A CA 1
ATOM 2440 C C . ASP A 1 309 ? -14.786 -47.753 5.006 1.00 76.06 309 ASP A C 1
ATOM 2442 O O . ASP A 1 309 ? -14.032 -47.668 5.971 1.00 76.06 309 ASP A O 1
ATOM 2446 N N . GLN A 1 310 ? -16.082 -48.028 5.147 1.00 72.88 310 GLN A N 1
ATOM 2447 C CA . GLN A 1 310 ? -16.694 -48.290 6.449 1.00 72.88 310 GLN A CA 1
ATOM 2448 C C . GLN A 1 310 ? -16.340 -49.674 6.998 1.00 72.88 310 GLN A C 1
ATOM 2450 O O . GLN A 1 310 ? -16.580 -49.921 8.176 1.00 72.88 310 GLN A O 1
ATOM 2455 N N . SER A 1 311 ? -15.795 -50.567 6.167 1.00 71.69 311 SER A N 1
ATOM 2456 C CA . SER A 1 311 ? -15.487 -51.939 6.566 1.00 71.69 311 SER A CA 1
ATOM 2457 C C . SER A 1 311 ? -14.128 -52.087 7.256 1.00 71.69 311 SER A C 1
ATOM 2459 O O . SER A 1 311 ? -13.930 -53.046 7.998 1.00 71.69 311 SER A O 1
ATOM 2461 N N . SER A 1 312 ? -13.217 -51.122 7.087 1.00 62.44 312 SER A N 1
ATOM 2462 C CA . SER A 1 312 ? -11.819 -51.229 7.528 1.00 62.44 312 SER A CA 1
ATOM 2463 C C . SER A 1 312 ? -11.492 -50.585 8.881 1.00 62.44 312 SER A C 1
ATOM 2465 O O . SER A 1 312 ? -10.321 -50.552 9.259 1.00 62.44 312 SER A O 1
ATOM 2467 N N . VAL A 1 313 ? -12.465 -50.063 9.644 1.00 57.44 313 VAL A N 1
ATOM 2468 C CA . VAL A 1 313 ? -12.137 -49.222 10.811 1.00 57.44 313 VAL A CA 1
ATOM 2469 C C . VAL A 1 313 ? -12.979 -49.521 12.064 1.00 57.44 313 VAL A C 1
ATOM 2471 O O . VAL A 1 313 ? -14.140 -49.138 12.168 1.00 57.44 313 VAL A O 1
ATOM 2474 N N . THR A 1 314 ? -12.319 -50.096 13.078 1.00 54.16 314 THR A N 1
ATOM 2475 C CA . THR A 1 314 ? -12.677 -50.104 14.518 1.00 54.16 314 THR A CA 1
ATOM 2476 C C . THR A 1 314 ? -12.253 -48.807 15.244 1.00 54.16 314 THR A C 1
ATOM 2478 O O . THR A 1 314 ? -12.069 -48.783 16.458 1.00 54.16 314 THR A O 1
ATOM 2481 N N . GLY A 1 315 ? -12.084 -47.705 14.509 1.00 56.81 315 GLY A N 1
ATOM 2482 C CA . GLY A 1 315 ? -11.497 -46.438 14.967 1.00 56.81 315 GLY A CA 1
ATOM 2483 C C . GLY A 1 315 ? -12.250 -45.163 14.548 1.00 56.81 315 GLY A C 1
ATOM 2484 O O . GLY A 1 315 ? -13.304 -45.191 13.913 1.00 56.81 315 GLY A O 1
ATOM 2485 N N . VAL A 1 316 ? -11.699 -44.022 14.968 1.00 53.59 316 VAL A N 1
ATOM 2486 C CA . VAL A 1 316 ? -12.308 -42.679 14.925 1.00 53.59 316 VAL A CA 1
ATOM 2487 C C . VAL A 1 316 ? -12.557 -42.194 13.487 1.00 53.59 316 VAL A C 1
ATOM 2489 O O . VAL A 1 316 ? -11.731 -42.387 12.595 1.00 53.59 316 VAL A O 1
ATOM 2492 N N . LYS A 1 317 ? -13.704 -41.541 13.247 1.00 57.84 317 LYS A N 1
ATOM 2493 C CA . LYS A 1 317 ? -14.093 -41.051 11.916 1.00 57.84 317 LYS A CA 1
ATOM 2494 C C . LYS A 1 317 ? -13.173 -39.902 11.459 1.00 57.84 317 LYS A C 1
ATOM 2496 O O . LYS A 1 317 ? -12.815 -39.051 12.267 1.00 57.84 317 LYS A O 1
ATOM 2501 N N . PRO A 1 318 ? -12.891 -39.759 10.149 1.00 57.09 318 PRO A N 1
ATOM 2502 C CA . PRO A 1 318 ? -12.000 -38.714 9.626 1.00 57.09 318 PRO A CA 1
ATOM 2503 C C . PRO A 1 318 ? -12.413 -37.265 9.921 1.00 57.09 318 PRO A C 1
ATOM 2505 O O . PRO A 1 318 ? -11.602 -36.358 9.763 1.00 57.09 318 PRO A O 1
ATOM 2508 N N . ALA A 1 319 ? -13.666 -37.031 10.325 1.00 57.72 319 ALA A N 1
ATOM 2509 C CA . ALA A 1 319 ? -14.142 -35.712 10.740 1.00 57.72 319 ALA A CA 1
ATOM 2510 C C . ALA A 1 319 ? -13.437 -35.191 12.007 1.00 57.72 319 ALA A C 1
ATOM 2512 O O . ALA A 1 319 ? -13.408 -33.981 12.216 1.00 57.72 319 ALA A O 1
ATOM 2513 N N . ASP A 1 320 ? -12.838 -36.087 12.795 1.00 57.09 320 ASP A N 1
ATOM 2514 C CA . ASP A 1 320 ? -12.154 -35.762 14.049 1.00 57.09 320 ASP A CA 1
ATOM 2515 C C . ASP A 1 320 ? -10.644 -35.524 13.860 1.00 57.09 320 ASP A C 1
ATOM 2517 O O . ASP A 1 320 ? -9.923 -35.249 14.818 1.00 57.09 320 ASP A O 1
ATOM 2521 N N . LEU A 1 321 ? -10.145 -35.600 12.620 1.00 57.19 321 LEU A N 1
ATOM 2522 C CA . LEU A 1 321 ? -8.749 -35.322 12.295 1.00 57.19 321 LEU A CA 1
ATOM 2523 C C . LEU A 1 321 ? -8.583 -33.870 11.814 1.00 57.19 321 LEU A C 1
ATOM 2525 O O . LEU A 1 321 ? -9.408 -33.358 11.049 1.00 57.19 321 LEU A O 1
ATOM 2529 N N . PRO A 1 322 ? -7.512 -33.172 12.232 1.00 56.31 322 PRO A N 1
ATOM 2530 C CA . PRO A 1 322 ? -7.305 -31.776 11.876 1.00 56.31 322 PRO A CA 1
ATOM 2531 C C . PRO A 1 322 ? -7.180 -31.596 10.355 1.00 56.31 322 PRO A C 1
ATOM 2533 O O . PRO A 1 322 ? -6.380 -32.249 9.689 1.00 56.31 322 PRO A O 1
ATOM 2536 N N . TRP A 1 323 ? -7.940 -30.642 9.804 1.00 52.94 323 TRP A N 1
ATOM 2537 C CA . TRP A 1 323 ? -7.968 -30.298 8.370 1.00 52.94 323 TRP A CA 1
ATOM 2538 C C . TRP A 1 323 ? -6.625 -29.824 7.788 1.00 52.94 323 TRP A C 1
ATOM 2540 O O . TRP A 1 323 ? -6.482 -29.722 6.569 1.00 52.94 323 TRP A O 1
ATOM 2550 N N . LYS A 1 324 ? -5.651 -29.479 8.635 1.00 53.19 324 LYS A N 1
ATOM 2551 C CA . LYS A 1 324 ? -4.308 -29.041 8.243 1.00 53.19 324 LYS A CA 1
ATOM 2552 C C . LYS A 1 324 ? -3.272 -29.661 9.174 1.00 53.19 324 LYS A C 1
ATOM 2554 O O . LYS A 1 324 ? -3.495 -29.736 10.378 1.00 53.19 324 LYS A O 1
ATOM 2559 N N . TYR A 1 325 ? -2.129 -30.041 8.605 1.00 54.47 325 TYR A N 1
ATOM 2560 C CA . TYR A 1 325 ? -0.947 -30.463 9.357 1.00 54.47 325 TYR A CA 1
ATOM 2561 C C . TYR A 1 325 ? -0.562 -29.371 10.377 1.00 54.47 325 TYR A C 1
ATOM 2563 O O . TYR A 1 325 ? -0.568 -28.191 10.005 1.00 54.47 325 TYR A O 1
ATOM 2571 N N . PRO A 1 326 ? -0.159 -29.703 11.616 1.00 50.47 326 PRO A N 1
ATOM 2572 C CA . PRO A 1 326 ? 0.727 -28.820 12.361 1.00 50.47 326 PRO A CA 1
ATOM 2573 C C . PRO A 1 326 ? 2.016 -28.706 11.545 1.00 50.47 326 PRO A C 1
ATOM 2575 O O . PRO A 1 326 ? 2.774 -29.664 11.441 1.00 50.47 326 PRO A O 1
ATOM 2578 N N . SER A 1 327 ? 2.225 -27.567 10.883 1.00 46.84 327 SER A N 1
ATOM 2579 C CA . SER A 1 327 ? 3.414 -27.319 10.064 1.00 46.84 327 SER A CA 1
ATOM 2580 C C . SER A 1 327 ? 4.671 -27.707 10.850 1.00 46.84 327 SER A C 1
ATOM 2582 O O . SER A 1 327 ? 4.773 -27.280 12.008 1.00 46.84 327 SER A O 1
ATOM 2584 N N . PRO A 1 328 ? 5.597 -28.505 10.275 1.00 44.50 328 PRO A N 1
ATOM 2585 C CA . PRO A 1 328 ? 6.814 -28.892 10.970 1.00 44.50 328 PRO A CA 1
ATOM 2586 C C . PRO A 1 328 ? 7.489 -27.615 11.455 1.00 44.50 328 PRO A C 1
ATOM 2588 O O . PRO A 1 328 ? 7.788 -26.719 10.663 1.00 44.50 328 PRO A O 1
ATOM 2591 N N . LYS A 1 329 ? 7.647 -27.491 12.775 1.00 46.12 329 LYS A N 1
ATOM 2592 C CA . LYS A 1 329 ? 8.442 -26.413 13.349 1.00 46.12 329 LYS A CA 1
ATOM 2593 C C . LYS A 1 329 ? 9.848 -26.643 12.813 1.00 46.12 329 LYS A C 1
ATOM 2595 O O . LYS A 1 329 ? 10.497 -27.591 13.238 1.00 46.12 329 LYS A O 1
ATOM 2600 N N . MET A 1 330 ? 10.283 -25.841 11.841 1.00 37.50 330 MET A N 1
ATOM 2601 C CA . MET A 1 330 ? 11.690 -25.801 11.460 1.00 37.50 330 MET A CA 1
ATOM 2602 C C . MET A 1 330 ? 12.464 -25.455 12.729 1.00 37.50 330 MET A C 1
ATOM 2604 O O . MET A 1 330 ? 12.439 -24.315 13.190 1.00 37.50 330 MET A O 1
ATOM 2608 N N . SER A 1 331 ? 13.111 -26.449 13.326 1.00 44.19 331 SER A N 1
ATOM 2609 C CA . SER A 1 331 ? 14.221 -26.215 14.229 1.00 44.19 331 SER A CA 1
ATOM 2610 C C . SER A 1 331 ? 15.329 -25.632 13.363 1.00 44.19 331 SER A C 1
ATOM 2612 O O . SER A 1 331 ? 16.020 -26.358 12.652 1.00 44.19 331 SER A O 1
ATOM 2614 N N . ILE A 1 332 ? 15.424 -24.304 13.338 1.00 42.03 332 ILE A N 1
ATOM 2615 C CA . ILE A 1 332 ? 16.565 -23.616 12.746 1.00 42.03 332 ILE A CA 1
ATOM 2616 C C . ILE A 1 332 ? 17.748 -23.941 13.660 1.00 42.03 332 ILE A C 1
ATOM 2618 O O . ILE A 1 332 ? 17.939 -23.310 14.696 1.00 42.03 332 ILE A O 1
ATOM 2622 N N . GLU A 1 333 ? 18.503 -24.980 13.312 1.00 42.47 333 GLU A N 1
ATOM 2623 C CA . GLU A 1 333 ? 19.819 -25.221 13.888 1.00 42.47 333 GLU A CA 1
ATOM 2624 C C . GLU A 1 333 ? 20.749 -24.155 13.289 1.00 42.47 333 GLU A C 1
ATOM 2626 O O . GLU A 1 333 ? 21.202 -24.265 12.150 1.00 42.47 333 GLU A O 1
ATOM 2631 N N . ILE A 1 334 ? 20.962 -23.054 14.017 1.00 42.38 334 ILE A N 1
ATOM 2632 C CA . ILE A 1 334 ? 21.930 -22.022 13.631 1.00 42.38 334 ILE A CA 1
ATOM 2633 C C . ILE A 1 334 ? 23.324 -22.615 13.855 1.00 42.38 334 ILE A C 1
ATOM 2635 O O . ILE A 1 334 ? 23.910 -22.472 14.926 1.00 42.38 334 ILE A O 1
ATOM 2639 N N . ARG A 1 335 ? 23.872 -23.299 12.848 1.00 40.19 335 ARG A N 1
ATOM 2640 C CA . ARG A 1 335 ? 25.307 -23.599 12.801 1.00 40.19 335 ARG A CA 1
ATOM 2641 C C . ARG A 1 335 ? 26.042 -22.350 12.337 1.00 40.19 335 ARG A C 1
ATOM 2643 O O . ARG A 1 335 ? 26.212 -22.121 11.144 1.00 40.19 335 ARG A O 1
ATOM 2650 N N . GLY A 1 336 ? 26.456 -21.526 13.295 1.00 41.50 336 GLY A N 1
ATOM 2651 C CA . GLY A 1 336 ? 27.418 -20.463 13.038 1.00 41.50 336 GLY A CA 1
ATOM 2652 C C . GLY A 1 336 ? 28.787 -21.075 12.754 1.00 41.50 336 GLY A C 1
ATOM 2653 O O . GLY A 1 336 ? 29.451 -21.559 13.666 1.00 41.50 336 GLY A O 1
ATOM 2654 N N . THR A 1 337 ? 29.223 -21.063 11.495 1.00 43.31 337 THR A N 1
ATOM 2655 C CA . THR A 1 337 ? 30.648 -21.180 11.172 1.00 43.31 337 THR A CA 1
ATOM 2656 C C . THR A 1 337 ? 31.351 -19.952 11.732 1.00 43.31 337 THR A C 1
ATOM 2658 O O . THR A 1 337 ? 31.017 -18.824 11.375 1.00 43.31 337 THR A O 1
ATOM 2661 N N . ALA A 1 338 ? 32.283 -20.194 12.648 1.00 44.38 338 ALA A N 1
ATOM 2662 C CA . ALA A 1 338 ? 33.039 -19.198 13.385 1.00 44.38 338 ALA A CA 1
ATOM 2663 C C . ALA A 1 338 ? 33.798 -18.230 12.460 1.00 44.38 338 ALA A C 1
ATOM 2665 O O . ALA A 1 338 ? 34.951 -18.457 12.110 1.00 44.38 338 ALA A O 1
ATOM 2666 N N . THR A 1 339 ? 33.189 -17.098 12.124 1.00 45.38 339 THR A N 1
ATOM 2667 C CA . THR A 1 339 ? 33.931 -15.874 11.815 1.00 45.38 339 THR A CA 1
ATOM 2668 C C . THR A 1 339 ? 34.174 -15.146 13.129 1.00 45.38 339 THR A C 1
ATOM 2670 O O . THR A 1 339 ? 33.388 -14.277 13.481 1.00 45.38 339 THR A O 1
ATOM 2673 N N . GLY A 1 340 ? 35.190 -15.585 13.882 1.00 46.56 340 GLY A N 1
ATOM 2674 C CA . GLY A 1 340 ? 36.027 -14.810 14.820 1.00 46.56 340 GLY A CA 1
ATOM 2675 C C . GLY A 1 340 ? 35.437 -13.733 15.746 1.00 46.56 340 GLY A C 1
ATOM 2676 O O . GLY A 1 340 ? 36.214 -12.969 16.305 1.00 46.56 340 GLY A O 1
ATOM 2677 N N . ILE A 1 341 ? 34.123 -13.635 15.932 1.00 44.28 341 ILE A N 1
ATOM 2678 C CA . ILE A 1 341 ? 33.478 -12.600 16.739 1.00 44.28 341 ILE A CA 1
ATOM 2679 C C . ILE A 1 341 ? 32.779 -13.303 17.896 1.00 44.28 341 ILE A C 1
ATOM 2681 O O . ILE A 1 341 ? 31.867 -14.111 17.716 1.00 44.28 341 ILE A O 1
ATOM 2685 N N . SER A 1 342 ? 33.286 -13.026 19.093 1.00 39.06 342 SER A N 1
ATOM 2686 C CA . SER A 1 342 ? 32.784 -13.523 20.368 1.00 39.06 342 SER A CA 1
ATOM 2687 C C . SER A 1 342 ? 31.284 -13.246 20.502 1.00 39.06 342 SER A C 1
ATOM 2689 O O . SER A 1 342 ? 30.840 -12.103 20.483 1.00 39.06 342 SER A O 1
ATOM 2691 N N . ALA A 1 343 ? 30.493 -14.300 20.713 1.00 46.44 343 ALA A N 1
ATOM 2692 C CA . ALA A 1 343 ? 29.047 -14.230 20.935 1.00 46.44 343 ALA A CA 1
ATOM 2693 C C . ALA A 1 343 ? 28.636 -13.498 22.236 1.00 46.44 343 ALA A C 1
ATOM 2695 O O . ALA A 1 343 ? 27.453 -13.460 22.569 1.00 46.44 343 ALA A O 1
ATOM 2696 N N . LYS A 1 344 ? 29.585 -12.914 22.981 1.00 46.41 344 LYS A N 1
ATOM 2697 C CA . LYS A 1 344 ? 29.305 -12.118 24.185 1.00 46.41 344 LYS A CA 1
ATOM 2698 C C . LYS A 1 344 ? 28.764 -10.714 23.885 1.00 46.41 344 LYS A C 1
ATOM 2700 O O . LYS A 1 344 ? 28.212 -10.103 24.793 1.00 46.41 344 LYS A O 1
ATOM 2705 N N . ASP A 1 345 ? 28.827 -10.257 22.633 1.00 44.38 345 ASP A N 1
ATOM 2706 C CA . ASP A 1 345 ? 28.411 -8.895 22.265 1.00 44.38 345 ASP A CA 1
ATOM 2707 C C . ASP A 1 345 ? 26.963 -8.798 21.745 1.00 44.38 345 ASP A C 1
ATOM 2709 O O . ASP A 1 345 ? 26.461 -7.704 21.494 1.00 44.38 345 ASP A O 1
ATOM 2713 N N . TYR A 1 346 ? 26.235 -9.917 21.642 1.00 42.44 346 TYR A N 1
ATOM 2714 C CA . TYR A 1 346 ? 24.800 -9.904 21.325 1.00 42.44 346 TYR A CA 1
ATOM 2715 C C . TYR A 1 346 ? 23.955 -9.700 22.589 1.00 42.44 346 TYR A C 1
ATOM 2717 O O . TYR A 1 346 ? 23.193 -10.566 23.025 1.00 42.44 346 TYR A O 1
ATOM 2725 N N . ILE A 1 347 ? 24.078 -8.515 23.185 1.00 41.06 347 ILE A N 1
ATOM 2726 C CA . ILE A 1 347 ? 23.098 -8.024 24.151 1.00 41.06 347 ILE A CA 1
ATOM 2727 C C . ILE A 1 347 ? 21.857 -7.609 23.358 1.00 41.06 347 ILE A C 1
ATOM 2729 O O . ILE A 1 347 ? 21.852 -6.628 22.619 1.00 41.06 347 ILE A O 1
ATOM 2733 N N . PHE A 1 348 ? 20.791 -8.392 23.512 1.00 39.62 348 PHE A N 1
ATOM 2734 C CA . PHE A 1 348 ? 19.441 -8.032 23.098 1.00 39.62 348 PHE A CA 1
ATOM 2735 C C . PHE A 1 348 ? 19.021 -6.734 23.810 1.00 39.62 348 PHE A C 1
ATOM 2737 O O . PHE A 1 348 ? 18.525 -6.759 24.937 1.00 39.62 348 PHE A O 1
ATOM 2744 N N . GLU A 1 349 ? 19.169 -5.588 23.144 1.00 35.56 349 GLU A N 1
ATOM 2745 C CA . GLU A 1 349 ? 18.412 -4.384 23.487 1.00 35.56 349 GLU A CA 1
ATOM 2746 C C . GLU A 1 349 ? 16.934 -4.619 23.140 1.00 35.56 349 GLU A C 1
ATOM 2748 O O . GLU A 1 349 ? 16.432 -4.272 22.070 1.00 35.56 349 GLU A O 1
ATOM 2753 N N . HIS A 1 350 ? 16.195 -5.221 24.069 1.00 37.41 350 HIS A N 1
ATOM 2754 C CA . HIS A 1 350 ? 14.761 -4.980 24.161 1.00 37.41 350 HIS A CA 1
ATOM 2755 C C . HIS A 1 350 ? 14.555 -3.568 24.712 1.00 37.41 350 HIS A C 1
ATOM 2757 O O . HIS A 1 350 ? 14.507 -3.355 25.925 1.00 37.41 350 HIS A O 1
ATOM 2763 N N . ARG A 1 351 ? 14.439 -2.591 23.804 1.00 34.81 351 ARG A N 1
ATOM 2764 C CA . ARG A 1 351 ? 13.876 -1.283 24.143 1.00 34.81 351 ARG A CA 1
ATOM 2765 C C . ARG A 1 351 ? 12.427 -1.468 24.591 1.00 34.81 351 ARG A C 1
ATOM 2767 O O . ARG A 1 351 ? 11.601 -2.003 23.850 1.00 34.81 351 ARG A O 1
ATOM 2774 N N . ARG A 1 352 ? 12.205 -1.059 25.839 1.00 38.03 352 ARG A N 1
ATOM 2775 C CA . ARG A 1 352 ? 10.911 -0.835 26.487 1.00 38.03 352 ARG A CA 1
ATOM 2776 C C . ARG A 1 352 ? 10.132 0.285 25.815 1.00 38.03 352 ARG A C 1
ATOM 2778 O O . ARG A 1 352 ? 10.791 1.211 25.288 1.00 38.03 352 ARG A O 1
#

Sequence (352 aa):
MPQQSLCPSYVLNVTEQKENIPERKSGIKCNNMWLKNGELVLAVARYIILNPSATSKSMSAEFSATVQAVNRAIKKIREKLDGGQYVLSLEESEIESLCQAMESRDELLRGEKAQIRKNSRKKWNDIKAIMREHVVKKMFCQERGVAEIAKMTGLKKDDIKRMIEGITGQCIDDIAKELFSEGKGIPEIVSRLDIDKKDVGQLIGLLTGRCIGDIAREMYRKDKSIFVISAELCTPPKDIKKMLPRVIRPPKSFSMAVSEIRRISTIKPGTLKGSKKIRRKRSSISTTKLAHWNNSHYVMDENGKFVFDQSSVTGVKPADLPWKYPSPKMSIEIRGTATGISAKDYIFEHRR

Radius of gyration: 41.03 Å; chains: 1; bounding box: 77×69×139 Å

pLDDT: mean 73.04, std 22.67, range [34.81, 97.75]

Foldseek 3Di:
DDDDDDDDDDDDPPDDDDDDDDDDPDPPPPPPPPDDLLRLLVVLLLVLLVPLQDQLVNSCVVNVHDSVSSVVSLVVLVVCVVVVHDSPPDDPVSNVSSVVSPVVSVVNVVVVVVVVVVVVVVVVVVVVVVVLLVQLVVCLVVLAALVVNCVVVVDDSVVSQVSVCVVVVHHLLVVLVVCVVVVHDLVSSCRRNVDDSVVSLVSVCVVVVHHSVVVVVVVCVVDVPDDDDPPPPPDDPPPVVVPDPDDDDDDDDDDDDDDDDDDDDDDDDDDDDDDDPPPPDDDWDDPVQDDPVCLVQFDQDPVRTTDGDPVPDPDDDPVPPDSDDPPPPPPPPPPDPDPPDDPPPPDPPPDD

Secondary structure (DSSP, 8-state):
------------------------------------HHHHHHHHHHHHHH-TT--HHHHHHHTT--HHHHHHHHHHHHHHHHTT---TT--HHHHHHHHHHHHHHHHHHHHHHHHHHHHHHHHHHHHHHHHHHHHHHHHHHTT--HHHHHHHH---HHHHHHHHHHHHSS-HHHHHHHHHHTT--HHHHHHHHT--HHHHHHHHHHHHTS-HHHHHHHHHHH-TT--SS-SSS-PPPGGGGGSS----PPP--------------PPPP--------------PBPGGGS-GGGGGGEEEPTTS-EEE-TTS-SS--GGGS-SS---------------S--GGG-------